Protein AF-A0A6P3ZH32-F1 (afdb_monomer)

Solvent-accessible surface area (backbone atoms only — not comparable to full-atom values): 11022 Å² total; per-residue (Å²): 110,77,79,64,70,67,62,90,49,69,79,78,37,46,66,46,46,50,51,17,50,52,25,45,52,50,29,37,50,49,47,30,51,50,40,59,74,69,38,69,47,86,90,58,44,84,67,77,86,46,94,42,74,68,47,44,52,51,52,50,54,49,52,52,49,52,54,56,59,75,64,64,62,69,85,48,47,66,63,57,39,70,72,43,81,62,45,97,91,46,56,32,64,60,64,42,51,54,50,50,54,54,50,53,51,53,50,47,65,44,48,50,52,34,53,54,48,37,39,67,23,34,28,70,70,49,43,98,54,57,63,63,62,54,75,61,62,62,69,60,45,51,51,34,51,52,25,48,51,51,19,51,56,30,50,50,54,66,64,44,49,64,53,51,53,50,52,52,48,44,42,36,72,72,69,62,44,78,90,43,73,66,55,55,49,50,54,52,51,52,52,53,64,74,75,105

pLDDT: mean 86.94, std 8.74, range [53.94, 95.88]

Secondary structure (DSSP, 8-state):
-TTGGG---HHHHHHHHHHHHHHHHHHHHHHHHHHHHH-SPTT---S-S-SSHHHHHHHHHHHHHHHHHHT-THHHHHHHHHHS---SSS-THHHHHHHHHHHHHHHHHHHHHHHHHHHHHHGGG--SSHHHHH---HHHHHHHHHHHHHHHHHHHHHHHHHHHHHHHHHHHHTS-PPP-HHHHHHHHHHHHHH--

Nearest PDB structures (foldseek):
  6o7t-assembly1_n  TM=2.372E-01  e=9.666E+00  Saccharomyces cerevisiae
  8tel-assembly1_A  TM=1.648E-01  e=5.915E+00  Arabidopsis thaliana

Foldseek 3Di:
DLVLLPDDDVVSLVVLQVLLLVLLLVLLCLLLVLLVVLAADPPADQDQPDPDPVVSVVVVVVVVVVVVVLPPCPLLLVVVLVPADADPVRHSVVVSVVVVVVVVVSSCVSPVSNVVSQCRRRPPNQDPPSLVVSVDDPVSSVSSVVSVVSNVVSVCSSNVVVVLVVVLCCCCPVVVDDDDPVVSSCSSVVVVVVVD

Structure (mmCIF, N/CA/C/O backbone):
data_AF-A0A6P3ZH32-F1
#
_entry.id   AF-A0A6P3ZH32-F1
#
loop_
_atom_site.group_PDB
_atom_site.id
_atom_site.type_symbol
_atom_site.label_atom_id
_atom_site.label_alt_id
_atom_site.label_comp_id
_atom_site.label_asym_id
_atom_site.label_entity_id
_atom_site.label_seq_id
_atom_site.pdbx_PDB_ins_code
_atom_site.Cartn_x
_atom_site.Cartn_y
_atom_site.Cartn_z
_atom_site.occupancy
_atom_site.B_iso_or_equiv
_atom_site.auth_seq_id
_atom_site.auth_comp_id
_atom_site.auth_asym_id
_atom_site.auth_atom_id
_atom_site.pdbx_PDB_model_num
ATOM 1 N N . PHE A 1 1 ? 1.762 -17.650 -5.925 1.00 60.62 1 PHE A N 1
ATOM 2 C CA . PHE A 1 1 ? 3.085 -16.999 -6.042 1.00 60.62 1 PHE A CA 1
ATOM 3 C C . PHE A 1 1 ? 3.999 -17.668 -7.071 1.00 60.62 1 PHE A C 1
ATOM 5 O O . PHE A 1 1 ? 4.448 -16.962 -7.962 1.00 60.62 1 PHE A O 1
ATOM 12 N N . LEU A 1 2 ? 4.202 -18.995 -7.027 1.00 64.31 2 LEU A N 1
ATOM 13 C CA . LEU A 1 2 ? 5.102 -19.720 -7.948 1.00 64.31 2 LEU A CA 1
ATOM 14 C C . LEU A 1 2 ? 4.716 -19.627 -9.436 1.00 64.31 2 LEU A C 1
ATOM 16 O O . LEU A 1 2 ? 5.566 -19.381 -10.272 1.00 64.31 2 LEU A O 1
ATOM 20 N N . VAL A 1 3 ? 3.434 -19.761 -9.790 1.00 61.50 3 VAL A N 1
ATOM 21 C CA . VAL A 1 3 ? 2.999 -19.657 -11.202 1.00 61.50 3 VAL A CA 1
ATOM 22 C C . VAL A 1 3 ? 3.171 -18.233 -11.746 1.00 61.50 3 VAL A C 1
ATOM 24 O O . VAL A 1 3 ? 3.557 -18.038 -12.894 1.00 61.50 3 VAL A O 1
ATOM 27 N N . LEU A 1 4 ? 2.918 -17.227 -10.906 1.00 59.28 4 LEU A N 1
ATOM 28 C CA . LEU A 1 4 ? 2.973 -15.820 -11.301 1.00 59.28 4 LEU A CA 1
ATOM 29 C C . LEU A 1 4 ? 4.415 -15.305 -11.447 1.00 59.28 4 LEU A C 1
ATOM 31 O O . LEU A 1 4 ? 4.663 -14.476 -12.318 1.00 59.28 4 LEU A O 1
ATOM 35 N N . SER A 1 5 ? 5.377 -15.844 -10.683 1.00 59.22 5 SER A N 1
ATOM 36 C CA . SER A 1 5 ? 6.789 -15.436 -10.771 1.00 59.22 5 SER A CA 1
ATOM 37 C C . SER A 1 5 ? 7.440 -15.772 -12.118 1.00 59.22 5 SER A C 1
ATOM 39 O O . SER A 1 5 ? 8.515 -15.260 -12.429 1.00 59.22 5 SER A O 1
ATOM 41 N N . HIS A 1 6 ? 6.804 -16.597 -12.952 1.00 63.66 6 HIS A N 1
ATOM 42 C CA . HIS A 1 6 ? 7.279 -16.925 -14.296 1.00 63.66 6 HIS A CA 1
ATOM 43 C C . HIS A 1 6 ? 6.788 -15.964 -15.392 1.00 63.66 6 HIS A C 1
ATOM 45 O O . HIS A 1 6 ? 7.141 -16.161 -16.556 1.00 63.66 6 HIS A O 1
ATOM 51 N N . LEU A 1 7 ? 6.030 -14.909 -15.059 1.00 62.31 7 LEU A N 1
ATOM 52 C CA . LEU A 1 7 ? 5.631 -13.902 -16.045 1.00 62.31 7 LEU A CA 1
ATOM 53 C C . LEU A 1 7 ? 6.862 -13.159 -16.627 1.00 62.31 7 LEU A C 1
ATOM 55 O O . LEU A 1 7 ? 7.820 -12.871 -15.899 1.00 62.31 7 LEU A O 1
ATOM 59 N N . PRO A 1 8 ? 6.876 -12.883 -17.949 1.00 53.94 8 PRO A N 1
ATOM 60 C CA . PRO A 1 8 ? 8.100 -12.510 -18.659 1.00 53.94 8 PRO A CA 1
ATOM 61 C C . PRO A 1 8 ? 8.517 -11.036 -18.524 1.00 53.94 8 PRO A C 1
ATOM 63 O O . PRO A 1 8 ? 9.706 -10.763 -18.660 1.00 53.94 8 PRO A O 1
ATOM 66 N N . ASN A 1 9 ? 7.597 -10.083 -18.294 1.00 58.59 9 ASN A N 1
ATOM 67 C CA . ASN A 1 9 ? 7.927 -8.649 -18.187 1.00 58.59 9 ASN A CA 1
ATOM 68 C C . ASN A 1 9 ? 6.827 -7.800 -17.502 1.00 58.59 9 ASN A C 1
ATOM 70 O O . ASN A 1 9 ? 5.677 -8.225 -17.392 1.00 58.59 9 ASN A O 1
ATOM 74 N N . PHE A 1 10 ? 7.167 -6.564 -17.103 1.00 59.28 10 PHE A N 1
ATOM 75 C CA . PHE A 1 10 ? 6.236 -5.584 -16.512 1.00 59.28 10 PHE A CA 1
ATOM 76 C C . PHE A 1 10 ? 5.043 -5.228 -17.415 1.00 59.28 10 PHE A C 1
ATOM 78 O O . PHE A 1 10 ? 3.940 -5.015 -16.915 1.00 59.28 10 PHE A O 1
ATOM 85 N N . ASN A 1 11 ? 5.222 -5.217 -18.742 1.00 56.38 11 ASN A N 1
ATOM 86 C CA . ASN A 1 11 ? 4.133 -4.942 -19.690 1.00 56.38 11 ASN A CA 1
ATOM 87 C C . ASN A 1 11 ? 3.037 -6.022 -19.642 1.00 56.38 11 ASN A C 1
ATOM 89 O O . ASN A 1 11 ? 1.853 -5.699 -19.694 1.00 56.38 11 ASN A O 1
ATOM 93 N N . SER A 1 12 ? 3.418 -7.285 -19.441 1.00 59.28 12 SER A N 1
ATOM 94 C CA . SER A 1 12 ? 2.513 -8.414 -19.202 1.00 59.28 12 SER A CA 1
ATOM 95 C C . SER A 1 12 ? 1.862 -8.369 -17.815 1.00 59.28 12 SER A C 1
ATOM 97 O O . SER A 1 12 ? 0.843 -9.021 -17.602 1.00 59.28 12 SER A O 1
ATOM 99 N N . ILE A 1 13 ? 2.438 -7.612 -16.875 1.00 69.06 13 ILE A N 1
ATOM 100 C CA . ILE A 1 13 ? 1.949 -7.438 -15.498 1.00 69.06 13 ILE A CA 1
ATOM 101 C C . ILE A 1 13 ? 1.060 -6.190 -15.382 1.00 69.06 13 ILE A C 1
ATOM 103 O O . ILE A 1 13 ? 0.331 -6.061 -14.407 1.00 69.06 13 ILE A O 1
ATOM 107 N N . SER A 1 14 ? 1.030 -5.299 -16.378 1.00 74.62 14 SER A N 1
ATOM 108 C CA . SER A 1 14 ? 0.222 -4.067 -16.353 1.00 74.62 14 SER A CA 1
ATOM 109 C C . SER A 1 14 ? -1.262 -4.317 -16.038 1.00 74.62 14 SER A C 1
ATOM 111 O O . SER A 1 14 ? -1.831 -3.627 -15.195 1.00 74.62 14 SER A O 1
ATOM 113 N N . GLY A 1 15 ? -1.867 -5.357 -16.624 1.00 79.50 15 GLY A N 1
ATOM 114 C CA . GLY A 1 15 ? -3.242 -5.766 -16.318 1.00 79.50 15 GLY A CA 1
ATOM 115 C C . GLY A 1 15 ? -3.416 -6.286 -14.887 1.00 79.50 15 GLY A C 1
ATOM 116 O O . GLY A 1 15 ? -4.393 -5.950 -14.223 1.00 79.50 15 GLY A O 1
ATOM 117 N N . VAL A 1 16 ? -2.440 -7.045 -14.377 1.00 82.44 16 VAL A N 1
ATOM 118 C CA . VAL A 1 16 ? -2.424 -7.525 -12.984 1.00 82.44 16 VAL A CA 1
ATOM 119 C C . VAL A 1 16 ? -2.251 -6.357 -12.010 1.00 82.44 16 VAL A C 1
ATOM 121 O O . VAL A 1 16 ? -2.927 -6.308 -10.989 1.00 82.44 16 VAL A O 1
ATOM 124 N N . SER A 1 17 ? -1.396 -5.390 -12.348 1.00 85.38 17 SER A N 1
ATOM 125 C CA . SER A 1 17 ? -1.170 -4.164 -11.582 1.00 85.38 17 SER A CA 1
ATOM 126 C C . SER A 1 17 ? -2.429 -3.299 -11.526 1.00 85.38 17 SER A C 1
ATOM 128 O O . SER A 1 17 ? -2.841 -2.882 -10.446 1.00 85.38 17 SER A O 1
ATOM 130 N N . LEU A 1 18 ? -3.106 -3.108 -12.665 1.00 87.88 18 LEU A N 1
ATOM 131 C CA . LEU A 1 18 ? -4.377 -2.390 -12.720 1.00 87.88 18 LEU A CA 1
ATOM 132 C C . LEU A 1 18 ? -5.450 -3.091 -11.881 1.00 87.88 18 LEU A C 1
ATOM 134 O O . LEU A 1 18 ? -6.117 -2.439 -11.081 1.00 87.88 18 LEU A O 1
ATOM 138 N N . ALA A 1 19 ? -5.590 -4.412 -12.015 1.00 89.56 19 ALA A N 1
ATOM 139 C CA . ALA A 1 19 ? -6.526 -5.184 -11.205 1.00 89.56 19 ALA A CA 1
ATOM 140 C C . ALA A 1 19 ? -6.209 -5.049 -9.707 1.00 89.56 19 ALA A C 1
ATOM 142 O O . ALA A 1 19 ? -7.104 -4.766 -8.916 1.00 89.56 19 ALA A O 1
ATOM 143 N N . ALA A 1 20 ? -4.940 -5.166 -9.311 1.00 90.88 20 ALA A N 1
ATOM 144 C CA . ALA A 1 20 ? -4.512 -5.002 -7.925 1.00 90.88 20 ALA A CA 1
ATOM 145 C C . ALA A 1 20 ? -4.785 -3.589 -7.383 1.00 90.88 20 ALA A C 1
ATOM 147 O O . ALA A 1 20 ? -5.181 -3.450 -6.226 1.00 90.88 20 ALA A O 1
ATOM 148 N N . ALA A 1 21 ? -4.611 -2.549 -8.202 1.00 91.31 21 ALA A N 1
ATOM 149 C CA . ALA A 1 21 ? -4.933 -1.172 -7.838 1.00 91.31 21 ALA A CA 1
ATOM 150 C C . ALA A 1 21 ? -6.446 -0.970 -7.656 1.00 91.31 21 ALA A C 1
ATOM 152 O O . ALA A 1 21 ? -6.872 -0.407 -6.649 1.00 91.31 21 ALA A O 1
ATOM 153 N N . VAL A 1 22 ? -7.266 -1.494 -8.572 1.00 94.19 22 VAL A N 1
ATOM 154 C CA . VAL A 1 22 ? -8.735 -1.442 -8.465 1.00 94.19 22 VAL A CA 1
ATOM 155 C C . VAL A 1 22 ? -9.220 -2.181 -7.219 1.00 94.19 22 VAL A C 1
ATOM 157 O O . VAL A 1 22 ? -10.063 -1.657 -6.492 1.00 94.19 22 VAL A O 1
ATOM 160 N N . MET A 1 23 ? -8.664 -3.358 -6.922 1.00 95.38 23 MET A N 1
ATOM 161 C CA . MET A 1 23 ? -8.995 -4.094 -5.697 1.00 95.38 23 MET A CA 1
ATOM 162 C C . MET A 1 23 ? -8.586 -3.312 -4.445 1.00 95.38 23 MET A C 1
ATOM 164 O O . MET A 1 23 ? -9.349 -3.291 -3.482 1.00 95.38 23 MET A O 1
ATOM 168 N N . SER A 1 24 ? -7.445 -2.608 -4.485 1.00 94.25 24 SER A N 1
ATOM 169 C CA . SER A 1 24 ? -6.987 -1.728 -3.401 1.00 94.25 24 SER A CA 1
ATOM 170 C C . SER A 1 24 ? -7.980 -0.623 -3.078 1.00 94.25 24 SER A C 1
ATOM 172 O O . SER A 1 24 ? -8.446 -0.492 -1.946 1.00 94.25 24 SER A O 1
ATOM 174 N N . MET A 1 25 ? -8.361 0.126 -4.113 1.00 95.00 25 MET A N 1
ATOM 175 C CA . MET A 1 25 ? -9.356 1.183 -3.993 1.00 95.00 25 MET A CA 1
ATOM 176 C C . MET A 1 25 ? -10.686 0.616 -3.495 1.00 95.00 25 MET A C 1
ATOM 178 O O . MET A 1 25 ? -11.290 1.177 -2.589 1.00 95.00 25 MET A O 1
ATOM 182 N N . SER A 1 26 ? -11.108 -0.536 -4.023 1.00 95.88 26 SER A N 1
ATOM 183 C CA . SER A 1 26 ? -12.381 -1.161 -3.658 1.00 95.88 26 SER A CA 1
ATOM 184 C C . SER A 1 26 ? -12.430 -1.558 -2.182 1.00 95.88 26 SER A C 1
ATOM 186 O O . SER A 1 26 ? -13.381 -1.190 -1.494 1.00 95.88 26 SER A O 1
ATOM 188 N N . TYR A 1 27 ? -11.419 -2.269 -1.660 1.00 94.94 27 TYR A N 1
ATOM 189 C CA . TYR A 1 27 ? -11.436 -2.662 -0.246 1.00 94.94 27 TYR A CA 1
ATOM 190 C C . TYR A 1 27 ? -11.270 -1.458 0.685 1.00 94.94 27 TYR A C 1
ATOM 192 O O . TYR A 1 27 ? -11.882 -1.444 1.750 1.00 94.94 27 TYR A O 1
ATOM 200 N N . SER A 1 28 ? -10.491 -0.443 0.291 1.00 94.94 28 SER A N 1
ATOM 201 C CA . SER A 1 28 ? -10.358 0.801 1.057 1.00 94.94 28 SER A CA 1
ATOM 202 C C . SER A 1 28 ? -11.702 1.526 1.145 1.00 94.94 28 SER A C 1
ATOM 204 O O . SER A 1 28 ? -12.142 1.859 2.246 1.00 94.94 28 SER A O 1
ATOM 206 N N . THR A 1 29 ? -12.402 1.684 0.015 1.00 94.94 29 THR A N 1
ATOM 207 C CA . THR A 1 29 ? -13.745 2.278 -0.039 1.00 94.94 29 THR A CA 1
ATOM 208 C C . THR A 1 29 ? -14.761 1.506 0.784 1.00 94.94 29 THR A C 1
ATOM 210 O O . THR A 1 29 ? -15.531 2.119 1.519 1.00 94.94 29 THR A O 1
ATOM 213 N N . ILE A 1 30 ? -14.739 0.173 0.724 1.00 95.12 30 ILE A N 1
ATOM 214 C CA . ILE A 1 30 ? -15.592 -0.658 1.578 1.00 95.12 30 ILE A CA 1
ATOM 215 C C . ILE A 1 30 ? -15.266 -0.423 3.052 1.00 95.12 30 ILE A C 1
ATOM 217 O O . ILE A 1 30 ? -16.180 -0.240 3.847 1.00 95.12 30 ILE A O 1
ATOM 221 N N . ALA A 1 31 ? -13.986 -0.401 3.422 1.00 94.75 31 ALA A N 1
ATOM 222 C CA . ALA A 1 31 ? -13.571 -0.268 4.810 1.00 94.75 31 ALA A CA 1
ATOM 223 C C . ALA A 1 31 ? -14.013 1.064 5.429 1.00 94.75 31 ALA A C 1
ATOM 225 O O . ALA A 1 31 ? -14.670 1.062 6.473 1.00 94.75 31 ALA A O 1
ATOM 226 N N . TRP A 1 32 ? -13.711 2.202 4.792 1.00 94.88 32 TRP A N 1
ATOM 227 C CA . TRP A 1 32 ? -14.135 3.492 5.341 1.00 94.88 32 TRP A CA 1
ATOM 228 C C . TRP A 1 32 ? -15.641 3.716 5.175 1.00 94.88 32 TRP A C 1
ATOM 230 O O . TRP A 1 32 ? -16.271 4.233 6.092 1.00 94.88 32 TRP A O 1
ATOM 240 N N . GLY A 1 33 ? -16.248 3.269 4.071 1.00 95.25 33 GLY A N 1
ATOM 241 C CA . GLY A 1 33 ? -17.687 3.403 3.830 1.00 95.25 33 GLY A CA 1
ATOM 242 C C . GLY A 1 33 ? -18.528 2.614 4.834 1.00 95.25 33 GLY A C 1
ATOM 243 O O . GLY A 1 33 ? -19.458 3.158 5.424 1.00 95.25 33 GLY A O 1
ATOM 244 N N . ALA A 1 34 ? -18.153 1.363 5.106 1.00 94.38 34 ALA A N 1
ATOM 245 C CA . ALA A 1 34 ? -18.793 0.548 6.136 1.00 94.38 34 ALA A CA 1
ATOM 246 C C . ALA A 1 34 ? -18.541 1.094 7.549 1.00 94.38 34 ALA A C 1
ATOM 248 O O . ALA A 1 34 ? -19.402 0.967 8.413 1.00 94.38 34 ALA A O 1
ATOM 249 N N . SER A 1 35 ? -17.392 1.739 7.788 1.00 94.50 35 SER A N 1
ATOM 250 C CA . SER A 1 35 ? -17.133 2.423 9.063 1.00 94.50 35 SER A CA 1
ATOM 251 C C . SER A 1 35 ? -18.082 3.607 9.265 1.00 94.50 35 SER A C 1
ATOM 253 O O . SER A 1 35 ? -18.631 3.760 10.352 1.00 94.50 35 SER A O 1
ATOM 255 N N . VAL A 1 36 ? -18.327 4.413 8.220 1.00 95.25 36 VAL A N 1
ATOM 256 C CA . VAL A 1 36 ? -19.328 5.495 8.272 1.00 95.25 36 VAL A CA 1
ATOM 257 C C . VAL A 1 36 ? -20.715 4.935 8.584 1.00 95.25 36 VAL A C 1
ATOM 259 O O . VAL A 1 36 ? -21.385 5.459 9.470 1.00 95.25 36 VAL A O 1
ATOM 262 N N . ASP A 1 37 ? -21.126 3.869 7.894 1.00 93.69 37 ASP A N 1
ATOM 263 C CA . ASP A 1 37 ? -22.435 3.228 8.092 1.00 93.69 37 ASP A CA 1
ATOM 264 C C . ASP A 1 37 ? -22.605 2.661 9.510 1.00 93.69 37 ASP A C 1
ATOM 266 O O . ASP A 1 37 ? -23.657 2.826 10.127 1.00 93.69 37 ASP A O 1
ATOM 270 N N . LYS A 1 38 ? -21.542 2.069 10.078 1.00 92.25 38 LYS A N 1
ATOM 271 C CA . LYS A 1 38 ? -21.557 1.552 11.456 1.00 92.25 38 LYS A CA 1
ATOM 272 C C . LYS A 1 38 ? -21.766 2.664 12.494 1.00 92.25 38 LYS A C 1
ATOM 274 O O . LYS A 1 38 ? -22.292 2.390 13.574 1.00 92.25 38 LYS A O 1
ATOM 279 N N . GLY A 1 39 ? -21.382 3.900 12.166 1.00 92.50 39 GLY A N 1
ATOM 280 C CA . GLY A 1 39 ? -21.518 5.069 13.031 1.00 92.50 39 GLY A CA 1
ATOM 281 C C . GLY A 1 39 ? -20.595 5.026 14.251 1.00 92.50 39 GLY A C 1
ATOM 282 O O . GLY A 1 39 ? -20.006 3.996 14.579 1.00 92.50 39 GLY A O 1
ATOM 283 N N . VAL A 1 40 ? -20.444 6.166 14.931 1.00 93.69 40 VAL A N 1
ATOM 284 C CA . VAL A 1 40 ? -19.573 6.287 16.113 1.00 93.69 40 VAL A CA 1
ATOM 285 C C . VAL A 1 40 ? -19.990 5.268 17.175 1.00 93.69 40 VAL A C 1
ATOM 287 O O . VAL A 1 40 ? -21.159 5.206 17.567 1.00 93.69 40 VAL A O 1
ATOM 290 N N . GLN A 1 41 ? -19.037 4.455 17.632 1.00 90.75 41 GLN A N 1
ATOM 291 C CA . GLN A 1 41 ? -19.316 3.394 18.597 1.00 90.75 41 GLN A CA 1
ATOM 292 C C . GLN A 1 41 ? -19.655 3.958 19.984 1.00 90.75 41 GLN A C 1
ATOM 294 O O . GLN A 1 41 ? -19.191 5.029 20.381 1.00 90.75 41 GLN A O 1
ATOM 299 N N . LYS A 1 42 ? -20.460 3.209 20.749 1.00 86.31 42 LYS A N 1
ATOM 300 C CA . LYS A 1 42 ? -20.740 3.536 22.154 1.00 86.31 42 LYS A CA 1
ATOM 301 C C . LYS A 1 42 ? -19.444 3.432 22.965 1.00 86.31 42 LYS A C 1
ATOM 303 O O . LYS A 1 42 ? -18.672 2.489 22.779 1.00 86.31 42 LYS A O 1
ATOM 308 N N . ASP A 1 43 ? -19.217 4.406 23.843 1.00 86.88 43 ASP A N 1
ATOM 309 C CA . ASP A 1 43 ? -18.024 4.488 24.697 1.00 86.88 43 ASP A CA 1
ATOM 310 C C . ASP A 1 43 ? -16.716 4.512 23.884 1.00 86.88 43 ASP A C 1
ATOM 312 O O . ASP A 1 43 ? -15.794 3.717 24.109 1.00 86.88 43 ASP A O 1
ATOM 316 N N . VAL A 1 44 ? -16.672 5.382 22.869 1.00 91.88 44 VAL A N 1
ATOM 317 C CA . VAL A 1 44 ? -15.460 5.660 22.095 1.00 91.88 44 VAL A CA 1
ATOM 318 C C . VAL A 1 44 ? -14.516 6.556 22.898 1.00 91.88 44 VAL A C 1
ATOM 320 O O . VAL A 1 44 ? -14.915 7.583 23.446 1.00 91.88 44 VAL A O 1
ATOM 323 N N . GLU A 1 45 ? -13.246 6.169 22.952 1.00 91.94 45 GLU A N 1
ATOM 324 C CA . GLU A 1 45 ? -12.196 6.918 23.638 1.00 91.94 45 GLU A CA 1
ATOM 325 C C . GLU A 1 45 ? -11.154 7.412 22.637 1.00 91.94 45 GLU A C 1
ATOM 327 O O . GLU A 1 45 ? -10.704 6.651 21.780 1.00 91.94 45 GLU A O 1
ATOM 332 N N . TYR A 1 46 ? -10.749 8.675 22.782 1.00 91.12 46 TYR A N 1
ATOM 333 C CA . TYR A 1 46 ? -9.726 9.328 21.951 1.00 91.12 46 TYR A CA 1
ATOM 334 C C . TYR A 1 46 ? -8.497 9.775 22.754 1.00 91.12 46 TYR A C 1
ATOM 336 O O . TYR A 1 46 ? -7.656 10.527 22.265 1.00 91.12 46 TYR A O 1
ATOM 344 N N . SER A 1 47 ? -8.412 9.374 24.022 1.00 89.62 47 SER A N 1
ATOM 345 C CA . SER A 1 47 ? -7.243 9.622 24.865 1.00 89.62 47 SER A CA 1
ATOM 346 C C . SER A 1 47 ? -6.043 8.800 24.385 1.00 89.62 47 SER A C 1
ATOM 348 O O . SER A 1 47 ? -6.181 7.871 23.590 1.00 89.62 47 SER A O 1
ATOM 350 N N . TYR A 1 48 ? -4.844 9.113 24.876 1.00 86.56 48 TYR A N 1
ATOM 351 C CA . TYR A 1 48 ? -3.670 8.283 24.604 1.00 86.56 48 TYR A CA 1
ATOM 352 C C . TYR A 1 48 ? -3.896 6.844 25.090 1.00 86.56 48 TYR A C 1
ATOM 354 O O . TYR A 1 48 ? -4.318 6.633 26.227 1.00 86.56 48 TYR A O 1
ATOM 362 N N . LYS A 1 49 ? -3.589 5.859 24.234 1.00 86.44 49 LYS A N 1
ATOM 363 C CA . LYS A 1 49 ? -3.656 4.432 24.594 1.00 86.44 49 LYS A CA 1
ATOM 364 C C . LYS A 1 49 ? -2.666 4.102 25.717 1.00 86.44 49 LYS A C 1
ATOM 3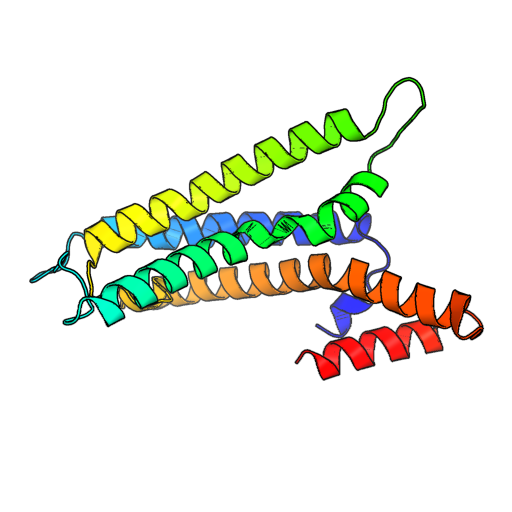66 O O . LYS A 1 49 ? -3.017 3.426 26.684 1.00 86.44 49 LYS A O 1
ATOM 371 N N . ALA A 1 50 ? -1.437 4.602 25.604 1.00 88.94 50 ALA A N 1
ATOM 372 C CA . ALA A 1 50 ? -0.416 4.428 26.623 1.00 88.94 50 ALA A CA 1
ATOM 373 C C . ALA A 1 50 ? -0.711 5.247 27.890 1.00 88.94 50 ALA A C 1
ATOM 375 O O . ALA A 1 50 ? -1.002 6.440 27.840 1.00 88.94 50 ALA A O 1
ATOM 376 N N . GLN A 1 51 ? -0.546 4.602 29.047 1.00 89.00 51 GLN A N 1
ATOM 377 C CA . GLN A 1 51 ? -0.716 5.220 30.370 1.00 89.00 51 GLN A CA 1
ATOM 378 C C . GLN A 1 51 ? 0.554 5.941 30.867 1.00 89.00 51 GLN A C 1
ATOM 380 O O . GLN A 1 51 ? 0.546 6.555 31.931 1.00 89.00 51 GLN A O 1
ATOM 385 N N . SER A 1 52 ? 1.668 5.852 30.130 1.00 94.19 52 SER A N 1
ATOM 386 C CA . SER A 1 52 ? 2.955 6.452 30.497 1.00 94.19 52 SER A CA 1
ATOM 387 C C . SER A 1 52 ? 3.503 7.328 29.374 1.00 94.19 52 SER A C 1
ATOM 389 O O . SER A 1 52 ? 3.320 7.026 28.196 1.00 94.19 52 SER A O 1
ATOM 391 N N . ALA A 1 53 ? 4.245 8.380 29.736 1.00 92.56 53 ALA A N 1
ATOM 392 C CA . ALA A 1 53 ? 4.871 9.276 28.762 1.00 92.56 53 ALA A CA 1
ATOM 393 C C . ALA A 1 53 ? 5.825 8.533 27.811 1.00 92.56 53 ALA A C 1
ATOM 395 O O . ALA A 1 53 ? 5.834 8.799 26.613 1.00 92.56 53 ALA A O 1
ATOM 396 N N . ALA A 1 54 ? 6.593 7.567 28.330 1.00 94.88 54 ALA A N 1
ATOM 397 C CA . ALA A 1 54 ? 7.475 6.740 27.511 1.00 94.88 54 ALA A CA 1
ATOM 398 C C . ALA A 1 54 ? 6.682 5.897 26.501 1.00 94.88 54 ALA A C 1
ATOM 400 O O . ALA A 1 54 ? 7.046 5.862 25.329 1.00 94.88 54 ALA A O 1
ATOM 401 N N . GLY A 1 55 ? 5.580 5.274 26.933 1.00 93.75 55 GLY A N 1
ATOM 402 C CA . GLY A 1 55 ? 4.703 4.507 26.047 1.00 93.75 55 GLY A CA 1
ATOM 403 C C . GLY A 1 55 ? 4.127 5.369 24.925 1.00 93.75 55 GLY A C 1
ATOM 404 O O . GLY A 1 55 ? 4.233 4.995 23.765 1.00 93.75 55 GLY A O 1
ATOM 405 N N . THR A 1 56 ? 3.644 6.573 25.242 1.00 92.25 56 THR A N 1
ATOM 406 C CA . THR A 1 56 ? 3.132 7.515 24.233 1.00 92.25 56 THR A CA 1
ATOM 407 C C . THR A 1 56 ? 4.191 7.885 23.193 1.00 92.25 56 THR A C 1
ATOM 409 O O . THR A 1 56 ? 3.888 7.990 22.006 1.00 92.25 56 THR A O 1
ATOM 412 N N . VAL A 1 57 ? 5.445 8.065 23.617 1.00 95.12 57 VAL A N 1
ATOM 413 C CA . VAL A 1 57 ? 6.558 8.345 22.698 1.00 95.12 57 VAL A CA 1
ATOM 414 C C . VAL A 1 57 ? 6.844 7.144 21.793 1.00 95.12 57 VAL A C 1
ATOM 416 O O . VAL A 1 57 ? 7.017 7.325 20.588 1.00 95.12 57 VAL A O 1
ATOM 419 N N . PHE A 1 58 ? 6.862 5.923 22.335 1.00 94.94 58 PHE A N 1
ATOM 420 C CA . PHE A 1 58 ? 7.043 4.713 21.529 1.00 94.94 58 PHE A CA 1
ATOM 421 C C . PHE A 1 58 ? 5.895 4.497 20.537 1.00 94.94 58 PHE A C 1
ATOM 423 O O . PHE A 1 58 ? 6.169 4.230 19.368 1.00 94.94 58 PHE A O 1
ATOM 430 N N . ASP A 1 59 ? 4.643 4.694 20.957 1.00 92.12 59 ASP A N 1
ATOM 431 C CA . ASP A 1 59 ? 3.466 4.615 20.083 1.00 92.12 59 ASP A CA 1
ATOM 432 C C . ASP A 1 59 ? 3.560 5.634 18.939 1.00 92.12 59 ASP A C 1
ATOM 434 O O . ASP A 1 59 ? 3.294 5.307 17.783 1.00 92.12 59 ASP A O 1
ATOM 438 N N . PHE A 1 60 ? 4.004 6.861 19.235 1.00 92.50 60 PHE A N 1
ATOM 439 C CA . PHE A 1 60 ? 4.210 7.899 18.227 1.00 92.50 60 PHE A CA 1
ATOM 440 C C . PHE A 1 60 ? 5.273 7.505 17.192 1.00 92.50 60 PHE A C 1
ATOM 442 O O . PHE A 1 60 ? 5.037 7.615 15.987 1.00 92.50 60 PHE A O 1
ATOM 449 N N . PHE A 1 61 ? 6.434 7.010 17.633 1.00 95.31 61 PHE A N 1
ATOM 450 C CA . PHE A 1 61 ? 7.471 6.540 16.710 1.00 95.31 61 PHE A CA 1
ATOM 451 C C . PHE A 1 61 ? 7.034 5.301 15.921 1.00 95.31 61 PHE A C 1
ATOM 453 O O . PHE A 1 61 ? 7.351 5.201 14.735 1.00 95.31 61 PHE A O 1
ATOM 460 N N . GLY A 1 62 ? 6.271 4.395 16.536 1.00 94.31 62 GLY A N 1
ATOM 461 C CA . GLY A 1 62 ? 5.658 3.257 15.853 1.00 94.31 62 GLY A CA 1
ATOM 462 C C . GLY A 1 62 ? 4.695 3.708 14.754 1.00 94.31 62 GLY A C 1
ATOM 463 O O . GLY A 1 62 ? 4.793 3.247 13.617 1.00 94.31 62 GLY A O 1
ATOM 464 N N . ALA A 1 63 ? 3.834 4.685 15.048 1.00 90.88 63 ALA A N 1
ATOM 465 C CA . ALA A 1 63 ? 2.921 5.271 14.071 1.00 90.88 63 ALA A CA 1
ATOM 466 C C . ALA A 1 63 ? 3.669 5.953 12.913 1.00 90.88 63 ALA A C 1
ATOM 468 O O . ALA A 1 63 ? 3.320 5.744 11.750 1.00 90.88 63 ALA A O 1
ATOM 469 N N . LEU A 1 64 ? 4.736 6.710 13.199 1.00 93.31 64 LEU A N 1
ATOM 470 C CA . LEU A 1 64 ? 5.601 7.277 12.159 1.00 93.31 64 LEU A CA 1
ATOM 471 C C . LEU A 1 64 ? 6.249 6.188 11.296 1.00 93.31 64 LEU A C 1
ATOM 473 O O . LEU A 1 64 ? 6.272 6.313 10.072 1.00 93.31 64 LEU A O 1
ATOM 477 N N . GLY A 1 65 ? 6.735 5.109 11.915 1.00 92.31 65 GLY A N 1
ATOM 478 C CA . GLY A 1 65 ? 7.279 3.948 11.212 1.00 92.31 65 GLY A CA 1
ATOM 479 C C . GLY A 1 65 ? 6.259 3.316 10.265 1.00 92.31 65 GLY A C 1
ATOM 480 O O . GLY A 1 65 ? 6.570 3.086 9.096 1.00 92.31 65 GLY A O 1
ATOM 481 N N . ASN A 1 66 ? 5.021 3.130 10.729 1.00 90.19 66 ASN A N 1
ATOM 482 C CA . ASN A 1 66 ? 3.922 2.606 9.917 1.00 90.19 66 ASN A CA 1
ATOM 483 C C . ASN A 1 66 ? 3.613 3.514 8.719 1.00 90.19 66 ASN A C 1
ATOM 485 O O . ASN A 1 66 ? 3.448 3.017 7.606 1.00 90.19 66 ASN A O 1
ATOM 489 N N . VAL A 1 67 ? 3.597 4.840 8.911 1.00 89.62 67 VAL A N 1
ATOM 490 C CA . VAL A 1 67 ? 3.402 5.797 7.809 1.00 89.62 67 VAL A CA 1
ATOM 491 C C . VAL A 1 67 ? 4.534 5.685 6.790 1.00 89.62 67 VAL A C 1
ATOM 493 O O . VAL A 1 67 ? 4.266 5.555 5.599 1.00 89.62 67 VAL A O 1
ATOM 496 N N . VAL A 1 68 ? 5.795 5.689 7.227 1.00 89.75 68 VAL A N 1
ATOM 497 C CA . VAL A 1 68 ? 6.948 5.573 6.318 1.00 89.75 68 VAL A CA 1
ATOM 498 C C . VAL A 1 68 ? 6.904 4.258 5.536 1.00 89.75 68 VAL A C 1
ATOM 500 O O . VAL A 1 68 ? 7.102 4.263 4.319 1.00 89.75 68 VAL A O 1
ATOM 503 N N . PHE A 1 69 ? 6.589 3.146 6.204 1.00 85.69 69 PHE A N 1
ATOM 504 C CA . PHE A 1 69 ? 6.459 1.837 5.565 1.00 85.69 69 PHE A CA 1
ATOM 505 C C . PHE A 1 69 ? 5.328 1.808 4.528 1.00 85.69 69 PHE A C 1
ATOM 507 O O . PHE A 1 69 ? 5.498 1.264 3.436 1.00 85.69 69 PHE A O 1
ATOM 514 N N . ALA A 1 70 ? 4.203 2.468 4.814 1.00 86.94 70 ALA A N 1
ATOM 515 C CA . ALA A 1 70 ? 3.067 2.543 3.901 1.00 86.94 70 ALA A CA 1
ATOM 516 C C . ALA A 1 70 ? 3.385 3.271 2.574 1.00 86.94 70 ALA A C 1
ATOM 518 O O . ALA A 1 70 ? 2.682 3.061 1.584 1.00 86.94 70 ALA A O 1
ATOM 519 N N . TYR A 1 71 ? 4.458 4.075 2.525 1.00 83.94 71 TYR A N 1
ATOM 520 C CA . TYR A 1 71 ? 4.943 4.790 1.334 1.00 83.94 71 TYR A CA 1
ATOM 521 C C . TYR A 1 71 ? 6.245 4.199 0.741 1.00 83.94 71 TYR A C 1
ATOM 523 O O . TYR A 1 71 ? 7.052 4.911 0.136 1.00 83.94 71 TYR A O 1
ATOM 531 N N . ALA A 1 72 ? 6.460 2.883 0.842 1.00 78.25 72 ALA A N 1
ATOM 532 C CA . ALA A 1 72 ? 7.673 2.198 0.363 1.00 78.25 72 ALA A CA 1
ATOM 533 C C . ALA A 1 72 ? 7.773 1.971 -1.173 1.00 78.25 72 ALA A C 1
ATOM 535 O O . ALA A 1 72 ? 8.493 1.086 -1.635 1.00 78.25 72 ALA A O 1
ATOM 536 N N . GLY A 1 73 ? 7.102 2.782 -2.000 1.00 78.12 73 GLY A N 1
ATOM 537 C CA . GLY A 1 73 ? 7.071 2.614 -3.465 1.00 78.12 73 GLY A CA 1
ATOM 538 C C . GLY A 1 73 ? 8.376 2.953 -4.206 1.00 78.12 73 GLY A C 1
ATOM 539 O O . GLY A 1 73 ? 8.502 2.668 -5.393 1.00 78.12 73 GLY A O 1
ATOM 540 N N . HIS A 1 74 ? 9.366 3.543 -3.534 1.00 82.88 74 HIS A N 1
ATOM 541 C CA . HIS A 1 74 ? 10.606 4.032 -4.153 1.00 82.88 74 HIS A CA 1
ATOM 542 C C . HIS A 1 74 ? 11.443 2.932 -4.830 1.00 82.88 74 HIS A C 1
ATOM 544 O O . HIS A 1 74 ? 12.094 3.199 -5.839 1.00 82.88 74 HIS A O 1
ATOM 550 N N . ASN A 1 75 ? 11.380 1.693 -4.331 1.00 81.62 75 ASN A N 1
ATOM 551 C CA . ASN A 1 75 ? 12.171 0.564 -4.838 1.00 81.62 75 ASN A CA 1
ATOM 552 C C . ASN A 1 75 ? 11.823 0.150 -6.275 1.00 81.62 75 ASN A C 1
ATOM 554 O O . ASN A 1 75 ? 12.643 -0.467 -6.949 1.00 81.62 75 ASN A O 1
ATOM 558 N N . VAL A 1 76 ? 10.627 0.497 -6.757 1.00 84.56 76 VAL A N 1
ATOM 559 C CA . VAL A 1 76 ? 10.147 0.124 -8.100 1.00 84.56 76 VAL A CA 1
ATOM 560 C C . VAL A 1 76 ? 10.152 1.298 -9.084 1.00 84.56 76 VAL A C 1
ATOM 562 O O . VAL A 1 76 ? 9.913 1.107 -10.273 1.00 84.56 76 VAL A O 1
ATOM 565 N N . VAL A 1 77 ? 10.447 2.521 -8.622 1.00 85.81 77 VAL A N 1
ATOM 566 C CA . VAL A 1 77 ? 10.366 3.752 -9.434 1.00 85.81 77 VAL A CA 1
ATOM 567 C C . VAL A 1 77 ? 11.281 3.681 -10.655 1.00 85.81 77 VAL A C 1
ATOM 569 O O . VAL A 1 77 ? 10.839 3.967 -11.765 1.00 85.81 77 VAL A O 1
ATOM 572 N N . LEU A 1 78 ? 12.543 3.281 -10.479 1.00 85.12 78 LEU A N 1
ATOM 573 C CA . LEU A 1 78 ? 13.500 3.230 -11.590 1.00 85.12 78 LEU A CA 1
ATOM 574 C C . LEU A 1 78 ? 13.135 2.160 -12.623 1.00 85.12 78 LEU A C 1
ATOM 576 O O . LEU A 1 78 ? 13.287 2.394 -13.819 1.00 85.12 78 LEU A O 1
ATOM 580 N N . GLU A 1 79 ? 12.595 1.034 -12.164 1.00 83.75 79 GLU A N 1
ATOM 581 C CA . GLU A 1 79 ? 12.159 -0.062 -13.026 1.00 83.75 79 GLU A CA 1
ATOM 582 C C . GLU A 1 79 ? 10.949 0.351 -13.872 1.00 83.75 79 GLU A C 1
ATOM 584 O O . GLU A 1 79 ? 10.950 0.198 -15.090 1.00 83.75 79 GLU A O 1
ATOM 589 N N . ILE A 1 80 ? 9.951 0.998 -13.255 1.00 85.31 80 ILE A N 1
ATOM 590 C CA . ILE A 1 80 ? 8.806 1.566 -13.980 1.00 85.31 80 ILE A CA 1
ATOM 591 C C . ILE A 1 80 ? 9.289 2.620 -14.980 1.00 85.31 80 ILE A C 1
ATOM 593 O O . ILE A 1 80 ? 8.881 2.599 -16.142 1.00 85.31 80 ILE A O 1
ATOM 597 N N . GLN A 1 81 ? 10.189 3.518 -14.570 1.00 87.12 81 GLN A N 1
ATOM 598 C CA . GLN A 1 81 ? 10.708 4.565 -15.446 1.00 87.12 81 GLN A CA 1
ATOM 599 C C . GLN A 1 81 ? 11.452 3.994 -16.664 1.00 87.12 81 GLN A C 1
ATOM 601 O O . GLN A 1 81 ? 11.354 4.569 -17.749 1.00 87.12 81 GLN A O 1
ATOM 606 N N . ALA A 1 82 ? 12.157 2.869 -16.511 1.00 86.56 82 ALA A N 1
ATOM 607 C CA . ALA A 1 82 ? 12.864 2.196 -17.599 1.00 86.56 82 ALA A CA 1
ATOM 608 C C . ALA A 1 82 ? 11.920 1.637 -18.681 1.00 86.56 82 ALA A C 1
ATOM 610 O O . ALA A 1 82 ? 12.336 1.464 -19.826 1.00 86.56 82 ALA A O 1
ATOM 611 N N . THR A 1 83 ? 10.642 1.407 -18.356 1.00 83.88 83 THR A N 1
ATOM 612 C CA . THR A 1 83 ? 9.625 0.963 -19.329 1.00 83.88 83 THR A CA 1
ATOM 613 C C . THR A 1 83 ? 9.023 2.098 -20.162 1.00 83.88 83 THR A C 1
ATOM 615 O O . THR A 1 83 ? 8.394 1.844 -21.190 1.00 83.88 83 THR A O 1
ATOM 618 N N . ILE A 1 84 ? 9.207 3.355 -19.745 1.00 86.69 84 ILE A N 1
ATOM 619 C CA . ILE A 1 84 ? 8.653 4.524 -20.430 1.00 86.69 84 ILE A CA 1
ATOM 620 C C . ILE A 1 84 ? 9.581 4.904 -21.595 1.00 86.69 84 ILE A C 1
ATOM 622 O O . ILE A 1 84 ? 10.768 5.149 -21.358 1.00 86.69 84 ILE A O 1
ATOM 626 N N . PRO A 1 85 ? 9.067 5.036 -22.836 1.00 86.38 85 PRO A N 1
ATOM 627 C CA . PRO A 1 85 ? 9.868 5.489 -23.967 1.00 86.38 85 PRO A CA 1
ATOM 628 C C . PRO A 1 85 ? 10.576 6.813 -23.660 1.00 86.38 85 PRO A C 1
ATOM 630 O O . PRO A 1 85 ? 9.945 7.779 -23.228 1.00 86.38 85 PRO A O 1
ATOM 633 N N . SER A 1 86 ? 11.888 6.857 -23.892 1.00 86.88 86 SER A N 1
ATOM 634 C CA . SER A 1 86 ? 12.722 8.032 -23.633 1.00 86.88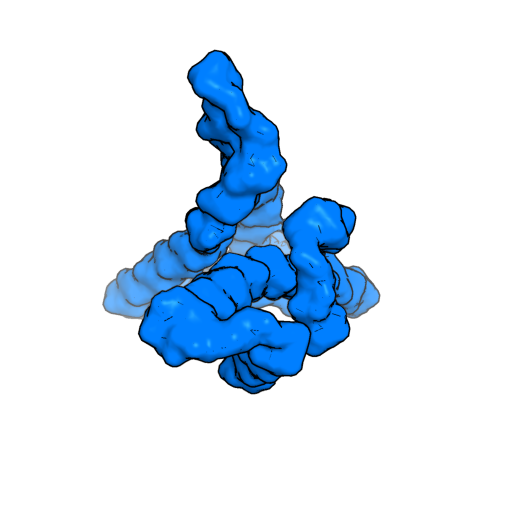 86 SER A CA 1
ATOM 635 C C . SER A 1 86 ? 13.583 8.343 -24.851 1.00 86.88 86 SER A C 1
ATOM 637 O O . SER A 1 86 ? 14.250 7.457 -25.380 1.00 86.88 86 SER A O 1
ATOM 639 N N . THR A 1 87 ? 13.614 9.609 -25.265 1.00 87.88 87 THR A N 1
ATOM 640 C CA . THR A 1 87 ? 14.564 10.133 -26.263 1.00 87.88 87 THR A CA 1
ATOM 641 C C . THR A 1 87 ? 15.354 11.298 -25.657 1.00 87.88 87 THR A C 1
ATOM 643 O O . THR A 1 87 ? 14.917 11.849 -24.642 1.00 87.88 87 THR A O 1
ATOM 646 N N . PRO A 1 88 ? 16.500 11.710 -26.238 1.00 82.62 88 PRO A N 1
ATOM 647 C CA . PRO A 1 88 ? 17.237 12.884 -25.759 1.00 82.62 88 PRO A CA 1
ATOM 648 C C . PRO A 1 88 ? 16.376 14.156 -25.687 1.00 82.62 88 PRO A C 1
ATOM 650 O O . PRO A 1 88 ? 16.538 14.967 -24.782 1.00 82.62 88 PRO A O 1
ATOM 653 N N . GLU A 1 89 ? 15.415 14.298 -26.601 1.00 87.62 89 GLU A N 1
ATOM 654 C CA . GLU A 1 89 ? 14.482 15.432 -26.672 1.00 87.62 89 GLU A CA 1
ATOM 655 C C . GLU A 1 89 ? 13.270 15.278 -25.737 1.00 87.62 89 GLU A C 1
ATOM 657 O O . GLU A 1 89 ? 12.637 16.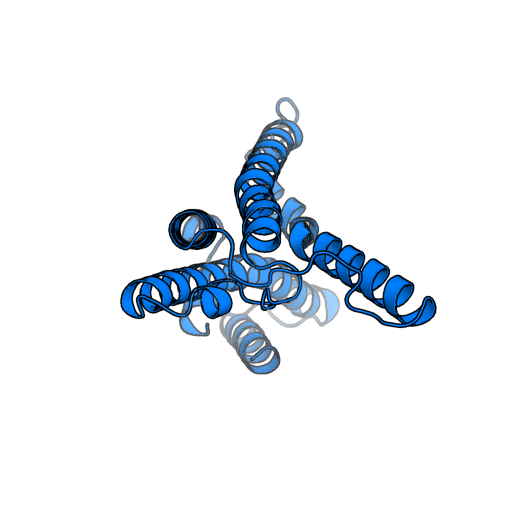265 -25.364 1.00 87.62 89 GLU A O 1
ATOM 662 N N . LYS A 1 90 ? 12.916 14.039 -25.365 1.00 86.00 90 LYS A N 1
ATOM 663 C CA . LYS A 1 90 ? 11.757 13.703 -24.523 1.00 86.00 90 LYS A CA 1
ATOM 664 C C . LYS A 1 90 ? 12.174 12.722 -23.421 1.00 86.00 90 LYS A C 1
ATOM 666 O O . LYS A 1 90 ? 11.987 11.512 -23.573 1.00 86.00 90 LYS A O 1
ATOM 671 N N . PRO A 1 91 ? 12.731 13.221 -22.303 1.00 90.50 91 PRO A N 1
ATOM 672 C CA . PRO A 1 91 ? 13.181 12.367 -21.211 1.00 90.50 91 PRO A CA 1
ATOM 673 C C . PRO A 1 91 ? 12.004 11.721 -20.461 1.00 90.50 91 PRO A C 1
ATOM 675 O O . PRO A 1 91 ? 11.032 12.396 -20.108 1.00 90.50 91 PRO A O 1
ATOM 678 N N . SER A 1 92 ? 12.133 10.435 -20.109 1.00 91.19 92 SER A N 1
ATOM 679 C CA . SER A 1 92 ? 11.114 9.674 -19.354 1.00 91.19 92 SER A CA 1
ATOM 680 C C . SER A 1 92 ? 10.792 10.240 -17.965 1.00 91.19 92 SER A C 1
ATOM 682 O O . SER A 1 92 ? 9.719 9.970 -17.424 1.00 91.19 92 SER A O 1
ATOM 684 N N . LYS A 1 93 ? 11.670 11.086 -17.400 1.00 90.31 93 LYS A N 1
ATOM 685 C CA . LYS A 1 93 ? 11.469 11.758 -16.102 1.00 90.31 93 LYS A CA 1
ATOM 686 C C . LYS A 1 93 ? 10.160 12.556 -16.045 1.00 90.31 93 LYS A C 1
ATOM 688 O O . LYS A 1 93 ? 9.510 12.575 -15.005 1.00 90.31 93 LYS A O 1
ATOM 693 N N . GLY A 1 94 ? 9.773 13.217 -17.140 1.00 90.69 94 GLY A N 1
ATOM 694 C CA . GLY A 1 94 ? 8.560 14.043 -17.186 1.00 90.69 94 GLY A CA 1
ATOM 695 C C . GLY A 1 94 ? 7.278 13.218 -17.002 1.00 90.69 94 GLY A C 1
ATOM 696 O O . GLY A 1 94 ? 6.531 13.466 -16.053 1.00 90.69 94 GLY A O 1
ATOM 697 N N . PRO A 1 95 ? 7.021 12.222 -17.871 1.00 92.06 95 PRO A N 1
ATOM 698 C CA . PRO A 1 95 ? 5.915 11.282 -17.696 1.00 92.06 95 PRO A CA 1
ATOM 699 C C . PRO A 1 95 ? 5.964 10.533 -16.360 1.00 92.06 95 PRO A C 1
ATOM 701 O O . PRO A 1 95 ? 4.933 10.415 -15.700 1.00 92.06 95 PRO A O 1
ATOM 704 N N . MET A 1 96 ? 7.153 10.102 -15.922 1.00 93.06 96 MET A N 1
ATOM 705 C CA . MET A 1 96 ? 7.321 9.402 -14.648 1.00 93.06 96 MET A CA 1
ATOM 706 C C . MET A 1 96 ? 6.869 10.255 -13.459 1.00 93.06 96 MET A C 1
ATOM 708 O O . MET A 1 96 ? 6.108 9.787 -12.617 1.00 93.06 96 MET A O 1
ATOM 712 N N . TRP A 1 97 ? 7.270 11.530 -13.412 1.00 91.88 97 TRP A N 1
ATOM 713 C CA . TRP A 1 97 ? 6.862 12.450 -12.349 1.00 91.88 97 TRP A CA 1
ATOM 714 C C . TRP A 1 97 ? 5.342 12.614 -12.276 1.00 91.88 97 TRP A C 1
ATOM 716 O O . TRP A 1 97 ? 4.763 12.535 -11.195 1.00 91.88 97 TRP A O 1
ATOM 726 N N . LYS A 1 98 ? 4.677 12.779 -13.427 1.00 92.19 98 LYS A N 1
ATOM 727 C CA . LYS A 1 98 ? 3.208 12.855 -13.484 1.00 92.19 98 LYS A CA 1
ATOM 728 C C . LYS A 1 98 ? 2.561 11.580 -12.941 1.00 92.19 98 LYS A C 1
ATOM 730 O O . LYS A 1 98 ? 1.618 11.674 -12.160 1.00 92.19 98 LYS A O 1
ATOM 735 N N . GLY A 1 99 ? 3.087 10.414 -13.319 1.00 91.38 99 GLY A N 1
ATOM 736 C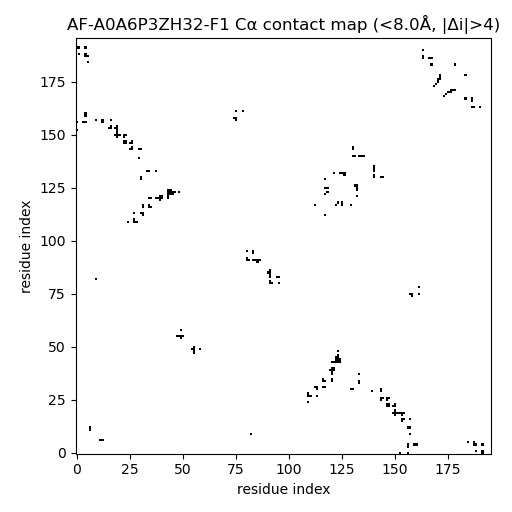 CA . GLY A 1 99 ? 2.620 9.121 -12.818 1.00 91.38 99 GLY A CA 1
ATOM 737 C C . GLY A 1 99 ? 2.752 9.000 -11.300 1.00 91.38 99 GLY A C 1
ATOM 738 O O . GLY A 1 99 ? 1.786 8.646 -10.630 1.00 91.38 99 GLY A O 1
ATOM 739 N N . VAL A 1 100 ? 3.911 9.373 -10.748 1.00 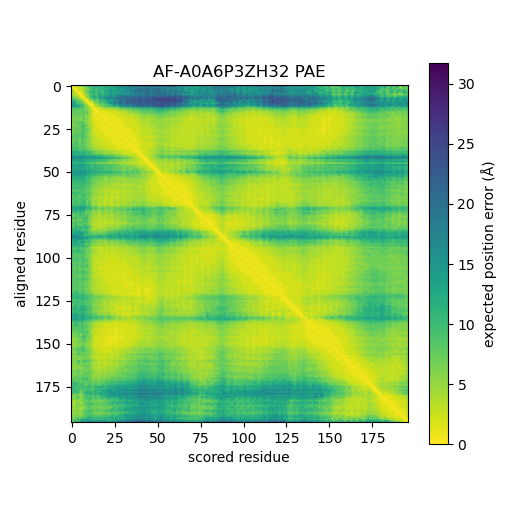91.44 100 VAL A N 1
ATOM 740 C CA . VAL A 1 100 ? 4.158 9.366 -9.296 1.00 91.44 100 VAL A CA 1
ATOM 741 C C . VAL A 1 100 ? 3.198 10.304 -8.569 1.00 91.44 100 VAL A C 1
ATOM 743 O O . VAL A 1 100 ? 2.582 9.894 -7.592 1.00 91.44 100 VAL A O 1
ATOM 746 N N . VAL A 1 101 ? 3.007 11.533 -9.055 1.00 93.06 101 VAL A N 1
ATOM 747 C CA . VAL A 1 101 ? 2.079 12.491 -8.431 1.00 93.06 101 VAL A CA 1
ATOM 748 C C . VAL A 1 101 ? 0.659 11.924 -8.370 1.00 93.06 101 VAL A C 1
ATOM 750 O O . VAL A 1 101 ? 0.042 11.937 -7.307 1.00 93.06 101 VAL A O 1
ATOM 753 N N . VAL A 1 102 ? 0.152 11.375 -9.479 1.00 93.56 102 VAL A N 1
ATOM 754 C CA . VAL A 1 102 ? -1.186 10.760 -9.513 1.00 93.56 102 VAL A CA 1
ATOM 755 C C . VAL A 1 102 ? -1.271 9.563 -8.564 1.00 93.56 102 VAL A C 1
ATOM 757 O O . VAL A 1 102 ? -2.240 9.449 -7.818 1.00 93.56 102 VAL A O 1
ATOM 760 N N . ALA A 1 103 ? -0.250 8.704 -8.538 1.00 91.12 103 ALA A N 1
ATOM 761 C CA . ALA A 1 103 ? -0.214 7.551 -7.644 1.00 91.12 103 ALA A CA 1
ATOM 762 C C . ALA A 1 103 ? -0.282 7.970 -6.165 1.00 91.12 103 ALA A C 1
ATOM 764 O O . ALA A 1 103 ? -1.091 7.428 -5.417 1.00 91.12 103 ALA A O 1
ATOM 765 N N . TYR A 1 104 ? 0.494 8.976 -5.750 1.00 91.19 104 TYR A N 1
ATOM 766 C CA . TYR A 1 104 ? 0.470 9.473 -4.369 1.00 91.19 104 TYR A CA 1
ATOM 767 C C . TYR A 1 104 ? -0.859 10.141 -3.999 1.00 91.19 104 TYR A C 1
ATOM 769 O O . TYR A 1 104 ? -1.305 9.999 -2.862 1.00 91.19 104 TYR A O 1
ATOM 777 N N . ILE A 1 105 ? -1.529 10.812 -4.943 1.00 93.31 105 ILE A N 1
ATOM 778 C CA . ILE A 1 105 ? -2.887 11.334 -4.726 1.00 93.31 105 ILE A CA 1
ATOM 779 C C . ILE A 1 105 ? -3.866 10.181 -4.471 1.00 93.31 105 ILE A C 1
ATOM 781 O O . ILE A 1 105 ? -4.636 10.239 -3.517 1.00 93.31 105 ILE A O 1
ATOM 785 N N . ILE A 1 106 ? -3.823 9.115 -5.276 1.00 92.12 106 ILE A N 1
ATOM 786 C CA . ILE A 1 106 ? -4.697 7.944 -5.091 1.00 92.12 106 ILE A CA 1
ATOM 787 C C . ILE A 1 106 ? -4.419 7.265 -3.744 1.00 92.12 106 ILE A C 1
ATOM 789 O O . ILE A 1 106 ? -5.361 6.946 -3.020 1.00 92.12 106 ILE A O 1
ATOM 793 N N . VAL A 1 107 ? -3.146 7.092 -3.374 1.00 91.88 107 VAL A N 1
ATOM 794 C CA . VAL A 1 107 ? -2.757 6.538 -2.066 1.00 91.88 107 VAL A CA 1
ATOM 795 C C . VAL A 1 107 ? -3.305 7.399 -0.929 1.00 91.88 107 VAL A C 1
ATOM 797 O O . VAL A 1 107 ? -3.920 6.869 -0.006 1.00 91.88 107 VAL A O 1
ATOM 800 N N . ALA A 1 108 ? -3.167 8.724 -1.018 1.00 91.81 108 ALA A N 1
ATOM 801 C CA . ALA A 1 108 ? -3.725 9.643 -0.033 1.00 91.81 108 ALA A CA 1
ATOM 802 C C . ALA A 1 108 ? -5.255 9.493 0.081 1.00 91.81 108 ALA A C 1
ATOM 804 O O . ALA A 1 108 ? -5.781 9.397 1.189 1.00 91.81 108 ALA A O 1
ATOM 805 N N . LEU A 1 109 ? -5.968 9.391 -1.044 1.00 92.81 109 LEU A N 1
ATOM 806 C CA . LEU A 1 109 ? -7.419 9.172 -1.062 1.00 92.81 109 LEU A CA 1
ATOM 807 C C . LEU A 1 109 ? -7.842 7.814 -0.483 1.00 92.81 109 LEU A C 1
ATOM 809 O O . LEU A 1 109 ? -8.971 7.689 -0.019 1.00 92.81 109 LEU A O 1
ATOM 813 N N . CYS A 1 110 ? -6.965 6.812 -0.478 1.00 93.19 110 CYS A N 1
ATO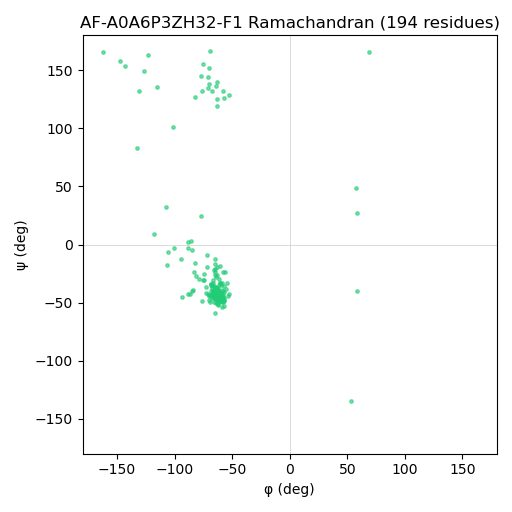M 814 C CA . CYS A 1 110 ? -7.241 5.523 0.156 1.00 93.19 110 CYS A CA 1
ATOM 815 C C . CYS A 1 110 ? -6.911 5.539 1.657 1.00 93.19 110 CYS A C 1
ATOM 817 O O . CYS A 1 110 ? -7.644 4.958 2.454 1.00 93.19 110 CYS A O 1
ATOM 819 N N . TYR A 1 111 ? -5.813 6.184 2.059 1.00 92.62 111 TYR A N 1
ATOM 820 C CA . TYR A 1 111 ? -5.310 6.133 3.435 1.00 92.62 111 TYR A CA 1
ATOM 821 C C . TYR A 1 111 ? -5.942 7.172 4.357 1.00 92.62 111 TYR A C 1
ATOM 823 O O . TYR A 1 111 ? -6.290 6.835 5.486 1.00 92.62 111 TYR A O 1
ATOM 831 N N . PHE A 1 112 ? -6.118 8.421 3.911 1.00 93.69 112 PHE A N 1
ATOM 832 C CA . PHE A 1 112 ? -6.635 9.476 4.789 1.00 93.69 112 PHE A CA 1
ATOM 833 C C . PHE A 1 112 ? -8.078 9.223 5.231 1.00 93.69 112 PHE A C 1
ATOM 835 O O . PHE A 1 112 ? -8.315 9.266 6.437 1.00 93.69 112 PHE A O 1
ATOM 842 N N . PRO A 1 113 ? -9.039 8.908 4.339 1.00 94.44 113 PRO A N 1
ATOM 843 C CA . PRO A 1 113 ? -10.391 8.576 4.776 1.00 94.44 113 PRO A CA 1
ATOM 844 C C . PRO A 1 113 ? -10.400 7.368 5.708 1.00 94.44 113 PRO A C 1
ATOM 846 O O . PRO A 1 113 ? -11.049 7.412 6.744 1.00 94.44 113 PRO A O 1
ATOM 849 N N . LEU A 1 114 ? -9.619 6.330 5.395 1.00 94.06 114 LEU A N 1
ATOM 850 C CA . LEU A 1 114 ? -9.516 5.131 6.221 1.00 94.06 114 LEU A CA 1
ATOM 851 C C . LEU A 1 114 ? -9.030 5.441 7.642 1.00 94.06 114 LEU A C 1
ATOM 853 O O . LEU A 1 114 ? -9.659 5.017 8.607 1.00 94.06 114 LEU A O 1
ATOM 857 N N . ALA A 1 115 ? -7.944 6.205 7.771 1.00 93.44 115 ALA A N 1
ATOM 858 C CA . ALA A 1 115 ? -7.353 6.549 9.059 1.00 93.44 115 ALA A CA 1
ATOM 859 C C . ALA A 1 115 ? -8.234 7.521 9.857 1.00 93.44 115 ALA A C 1
ATOM 861 O O . ALA A 1 115 ? -8.496 7.291 11.035 1.00 93.44 115 ALA A O 1
ATOM 862 N N . LEU A 1 116 ? -8.717 8.591 9.216 1.00 95.12 116 LEU A N 1
ATOM 863 C CA . LEU A 1 116 ? -9.507 9.630 9.879 1.00 95.12 116 LEU A CA 1
ATOM 864 C C . LEU A 1 116 ? -10.888 9.114 10.282 1.00 95.12 116 LEU A C 1
ATOM 866 O O . LEU A 1 116 ? -11.278 9.269 11.435 1.00 95.12 116 LEU A O 1
ATOM 870 N N . ILE A 1 117 ? -11.616 8.478 9.359 1.00 95.88 117 ILE A N 1
ATOM 871 C CA . ILE A 1 117 ? -12.952 7.940 9.637 1.00 95.88 117 ILE A CA 1
ATOM 872 C C . ILE A 1 117 ? -12.837 6.742 10.572 1.00 95.88 117 ILE A C 1
ATOM 874 O O . ILE A 1 117 ? -13.577 6.666 11.544 1.00 95.88 117 ILE A O 1
ATOM 878 N N . GLY A 1 118 ? -11.894 5.828 10.330 1.00 94.19 118 GLY A N 1
ATOM 879 C CA . GLY A 1 118 ? -11.699 4.668 11.194 1.00 94.19 118 GLY A CA 1
ATOM 880 C C . GLY A 1 118 ? -11.428 5.066 12.640 1.00 94.19 118 GLY A C 1
ATOM 881 O O . GLY A 1 118 ? -12.107 4.592 13.550 1.00 94.19 118 GLY A O 1
ATOM 882 N N . TYR A 1 119 ? -10.503 6.003 12.858 1.00 93.94 119 TYR A N 1
ATOM 883 C CA . TYR A 1 119 ? -10.237 6.501 14.202 1.00 93.94 119 TYR A CA 1
ATOM 884 C C . TYR A 1 119 ? -11.424 7.283 14.774 1.00 93.94 119 TYR A C 1
ATOM 886 O O . TYR A 1 119 ? -11.760 7.086 15.933 1.00 93.94 119 TYR A O 1
ATOM 894 N N . TRP A 1 120 ? -12.114 8.107 13.981 1.00 95.44 120 TRP A N 1
ATOM 895 C CA . TRP A 1 120 ? -13.302 8.837 14.440 1.00 95.44 120 TRP A CA 1
ATOM 896 C C . TRP A 1 120 ? -14.477 7.925 14.823 1.00 95.44 120 TRP A C 1
ATOM 898 O O . TRP A 1 120 ? -15.294 8.278 15.663 1.00 95.44 120 TRP A O 1
ATOM 908 N N . ILE A 1 121 ? -14.583 6.743 14.224 1.00 94.81 121 ILE A N 1
ATOM 909 C CA . ILE A 1 121 ? -15.681 5.816 14.493 1.00 94.81 121 ILE A CA 1
ATOM 910 C C . ILE A 1 121 ? -15.360 4.883 15.668 1.00 94.81 121 ILE A C 1
ATOM 912 O O . ILE A 1 121 ? -16.220 4.650 16.521 1.00 94.81 121 ILE A O 1
ATOM 916 N N . PHE A 1 122 ? -14.133 4.357 15.722 1.00 93.81 122 PHE A N 1
ATOM 917 C CA . PHE A 1 122 ? -13.731 3.305 16.664 1.00 93.81 122 PHE A CA 1
ATOM 918 C C . PHE A 1 122 ? -12.825 3.790 17.806 1.00 93.81 122 PHE A C 1
ATOM 920 O O . PHE A 1 122 ? -12.694 3.101 18.821 1.00 93.81 122 PHE A O 1
ATOM 927 N N . GLY A 1 123 ? -12.199 4.961 17.670 1.00 93.06 123 GLY A N 1
ATOM 928 C CA . GLY A 1 123 ? -11.257 5.518 18.642 1.00 93.06 123 GLY A CA 1
ATOM 929 C C . GLY A 1 123 ? -10.145 4.533 18.993 1.00 93.06 123 GLY A C 1
ATOM 930 O O . GLY A 1 123 ? -9.585 3.850 18.135 1.00 93.06 123 GLY A O 1
ATOM 931 N N . ASN A 1 124 ? -9.854 4.403 20.284 1.00 91.44 124 ASN A N 1
ATOM 932 C CA . ASN A 1 124 ? -8.830 3.492 20.788 1.00 91.44 124 ASN A CA 1
ATOM 933 C C . ASN A 1 124 ? -9.131 2.002 20.565 1.00 91.44 124 ASN A C 1
ATOM 935 O O . ASN A 1 124 ? -8.203 1.196 20.625 1.00 91.44 124 ASN A O 1
ATOM 939 N N . LYS A 1 125 ? -10.384 1.638 20.269 1.00 90.12 125 LYS A N 1
ATOM 940 C CA . LYS A 1 125 ? -10.796 0.256 19.974 1.00 90.12 125 LYS A CA 1
ATOM 941 C C . LYS A 1 125 ? -10.608 -0.120 18.501 1.00 90.12 125 LYS A C 1
ATOM 943 O O . LYS A 1 125 ? -10.993 -1.214 18.108 1.00 90.12 125 LYS A O 1
ATOM 948 N N . VAL A 1 126 ? -10.060 0.774 17.671 1.00 91.62 126 VAL A N 1
ATOM 949 C CA . VAL A 1 126 ? -9.710 0.421 16.292 1.00 91.62 126 VAL A CA 1
ATOM 950 C C . VAL A 1 126 ? -8.632 -0.665 16.295 1.00 91.62 126 VAL A C 1
ATOM 952 O O . VAL A 1 126 ? -7.579 -0.499 16.917 1.00 91.62 126 VAL A O 1
ATOM 955 N N . GLU A 1 127 ? -8.918 -1.767 15.608 1.00 91.00 127 GLU A N 1
ATOM 956 C CA . GLU A 1 127 ? -7.961 -2.835 15.329 1.00 91.00 127 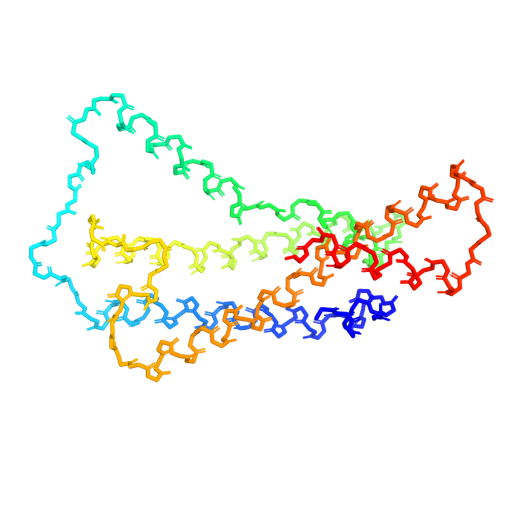GLU A CA 1
ATOM 957 C C . GLU A 1 127 ? -6.982 -2.426 14.223 1.00 91.00 127 GLU A C 1
ATOM 959 O O . GLU A 1 127 ? -7.321 -1.629 13.342 1.00 91.00 127 GLU A O 1
ATOM 964 N N . ASP A 1 128 ? -5.794 -3.037 14.212 1.00 85.81 128 ASP A N 1
ATOM 965 C CA . ASP A 1 128 ? -4.778 -2.809 13.170 1.00 85.81 128 ASP A CA 1
ATOM 966 C C . ASP A 1 128 ? -5.323 -3.111 11.764 1.00 85.81 128 ASP A C 1
ATOM 968 O O . ASP A 1 128 ? -5.020 -2.416 10.791 1.00 85.81 128 ASP A O 1
ATOM 972 N N . ASN A 1 129 ? -6.183 -4.130 11.660 1.00 87.75 129 ASN A N 1
ATOM 973 C CA . ASN A 1 129 ? -7.015 -4.361 10.489 1.00 87.75 129 ASN A CA 1
ATOM 974 C C . ASN A 1 129 ? -8.440 -3.876 10.761 1.00 87.75 129 ASN A C 1
ATOM 976 O O . ASN A 1 129 ? -9.255 -4.584 11.350 1.00 87.75 129 ASN A O 1
ATOM 980 N N . ILE A 1 130 ? -8.765 -2.697 10.240 1.00 88.25 130 ILE A N 1
ATOM 981 C CA . ILE A 1 130 ? -10.081 -2.068 10.392 1.00 88.25 130 ILE A CA 1
ATOM 982 C C . ILE A 1 130 ? -11.257 -2.931 9.901 1.00 88.25 130 ILE A C 1
ATOM 984 O O . ILE A 1 130 ? -12.377 -2.762 10.378 1.00 88.25 130 ILE A O 1
ATOM 988 N N . LEU A 1 131 ? -11.035 -3.890 8.990 1.00 88.50 131 LEU A N 1
ATOM 989 C CA . LEU A 1 131 ? -12.089 -4.818 8.563 1.00 88.50 131 LEU A CA 1
ATOM 990 C C . LEU A 1 131 ? -12.558 -5.729 9.706 1.00 88.50 131 LEU A C 1
ATOM 992 O O . LEU A 1 131 ? -13.702 -6.178 9.692 1.00 88.50 131 LEU A O 1
ATOM 996 N N . ILE A 1 132 ? -11.697 -5.983 10.696 1.00 87.62 132 ILE A N 1
ATOM 997 C CA . ILE A 1 132 ? -12.040 -6.724 11.914 1.00 87.62 132 ILE A CA 1
ATOM 998 C C . ILE A 1 132 ? -12.931 -5.854 12.810 1.00 87.62 132 ILE A C 1
ATOM 1000 O O . ILE A 1 132 ? -13.961 -6.336 13.279 1.00 87.62 132 ILE A O 1
ATOM 1004 N N . SER A 1 133 ? -12.622 -4.556 12.939 1.00 86.69 133 SER A N 1
ATOM 1005 C CA . SER A 1 133 ? -13.425 -3.577 13.694 1.00 86.69 133 SER A CA 1
ATOM 1006 C C . SER A 1 133 ? -14.877 -3.462 13.200 1.00 86.69 133 SER A C 1
ATOM 1008 O O . SER A 1 133 ? -15.773 -3.064 13.952 1.00 86.69 133 SER A O 1
ATOM 1010 N N . LEU A 1 134 ? -15.149 -3.815 11.935 1.00 87.81 134 LEU A N 1
ATOM 1011 C CA . LEU A 1 134 ? -16.503 -3.802 11.374 1.00 87.81 134 LEU A CA 1
ATOM 1012 C C . LEU A 1 134 ? -17.411 -4.876 11.988 1.00 87.81 134 LEU A C 1
ATOM 1014 O O . LEU A 1 134 ? -18.588 -4.593 12.195 1.00 87.81 134 LEU A O 1
ATOM 1018 N N . GLU A 1 135 ? -16.890 -6.058 12.338 1.00 86.94 135 GLU A N 1
ATOM 1019 C CA . GLU A 1 135 ? -17.592 -7.243 12.890 1.00 86.94 135 GLU A CA 1
ATOM 1020 C C . GLU A 1 135 ? -18.734 -7.832 12.025 1.00 86.94 135 GLU A C 1
ATOM 1022 O O . GLU A 1 135 ? -18.882 -9.053 11.939 1.00 86.94 135 GLU A O 1
ATOM 1027 N N . LYS A 1 136 ? -19.561 -6.999 11.378 1.00 85.19 136 LYS A N 1
ATOM 1028 C CA . LYS A 1 136 ? -20.709 -7.365 10.537 1.00 85.19 136 LYS A CA 1
ATOM 1029 C C . LYS A 1 136 ? -20.906 -6.357 9.388 1.00 85.19 136 LYS A C 1
ATOM 1031 O O . LYS A 1 136 ? -20.514 -5.204 9.525 1.00 85.19 136 LYS A O 1
ATOM 1036 N N . PRO A 1 137 ? -21.582 -6.760 8.294 1.00 91.00 137 PRO A N 1
ATOM 1037 C CA . PRO A 1 137 ? -21.979 -8.129 7.968 1.00 91.00 137 PRO A CA 1
ATOM 1038 C C . PRO A 1 137 ? -20.798 -8.957 7.431 1.00 91.00 137 PRO A C 1
ATOM 1040 O O . PRO A 1 137 ? -19.950 -8.460 6.692 1.00 91.00 137 PRO A O 1
ATOM 1043 N N . ALA A 1 138 ? -20.764 -10.252 7.762 1.00 91.38 138 ALA A N 1
ATOM 1044 C CA . ALA A 1 138 ? -19.625 -11.127 7.458 1.00 91.38 138 ALA A CA 1
ATOM 1045 C C . ALA A 1 138 ? -19.315 -11.257 5.954 1.00 91.38 138 ALA A C 1
ATOM 1047 O O . ALA A 1 138 ? -18.151 -11.368 5.578 1.00 91.38 138 ALA A O 1
ATOM 1048 N N . TRP A 1 139 ? -20.330 -11.203 5.083 1.00 93.38 139 TRP A N 1
ATOM 1049 C CA . TRP A 1 139 ? -20.131 -11.298 3.631 1.00 93.38 139 TRP A CA 1
ATOM 1050 C C . TRP A 1 139 ? -19.333 -10.108 3.075 1.00 93.38 139 TRP A C 1
ATOM 1052 O O . TRP A 1 139 ? -18.493 -10.292 2.196 1.00 93.38 139 TRP A O 1
ATOM 1062 N N . LEU A 1 140 ? -19.557 -8.903 3.614 1.00 91.81 140 LEU A N 1
ATOM 1063 C CA . LEU A 1 140 ? -18.875 -7.681 3.185 1.00 91.81 140 LEU A CA 1
ATOM 1064 C C . LEU A 1 140 ? -17.402 -7.729 3.598 1.00 91.81 140 LEU A C 1
ATOM 1066 O O . LEU A 1 140 ? -16.519 -7.443 2.793 1.00 91.81 140 LEU A O 1
ATOM 1070 N N . ILE A 1 141 ? -17.144 -8.177 4.830 1.00 91.88 141 ILE A N 1
ATOM 1071 C CA . ILE A 1 141 ? -15.793 -8.393 5.360 1.00 91.88 141 ILE A CA 1
ATOM 1072 C C . ILE A 1 141 ? -15.065 -9.472 4.548 1.00 91.88 141 ILE A C 1
ATOM 1074 O O . ILE A 1 141 ? -13.898 -9.299 4.199 1.00 91.88 141 ILE A O 1
ATOM 1078 N N . ALA A 1 142 ? -15.737 -10.573 4.202 1.00 92.50 142 ALA A N 1
ATOM 1079 C CA . ALA A 1 142 ? -15.156 -11.632 3.379 1.00 92.50 142 ALA A CA 1
ATOM 1080 C C . ALA A 1 142 ? -14.791 -11.132 1.971 1.00 92.50 142 ALA A C 1
ATOM 1082 O O . ALA A 1 142 ? -13.698 -11.412 1.480 1.00 92.50 142 ALA A O 1
ATOM 1083 N N . MET A 1 143 ? -15.668 -10.345 1.343 1.00 94.19 143 MET A N 1
ATOM 1084 C CA . MET A 1 143 ? -15.407 -9.732 0.039 1.00 94.19 143 MET A CA 1
ATOM 1085 C C . MET A 1 143 ? -14.231 -8.747 0.096 1.00 94.19 143 MET A C 1
ATOM 1087 O O . MET A 1 143 ? -13.331 -8.821 -0.738 1.00 94.19 143 MET A O 1
ATOM 1091 N N . ALA A 1 144 ? -14.186 -7.872 1.106 1.00 93.88 144 ALA A N 1
ATOM 1092 C CA . ALA A 1 144 ? -13.073 -6.945 1.296 1.00 93.88 144 ALA A CA 1
ATOM 1093 C C . ALA A 1 144 ? -11.744 -7.688 1.516 1.00 93.88 144 ALA A C 1
ATOM 1095 O O . ALA A 1 144 ? -10.743 -7.349 0.890 1.00 93.88 144 ALA A O 1
ATOM 1096 N N . ASN A 1 145 ? -11.738 -8.754 2.322 1.00 93.38 145 ASN A N 1
ATOM 1097 C CA . ASN A 1 145 ? -10.554 -9.598 2.498 1.00 93.38 145 ASN A CA 1
ATOM 1098 C C . ASN A 1 145 ? -10.130 -10.291 1.193 1.00 93.38 145 ASN A C 1
ATOM 1100 O O . ASN A 1 145 ? -8.938 -10.378 0.911 1.00 93.38 145 ASN A O 1
ATOM 1104 N N . MET A 1 146 ? -11.073 -10.733 0.355 1.00 93.81 146 MET A N 1
ATOM 1105 C CA . MET A 1 146 ? -10.747 -11.287 -0.964 1.00 93.81 146 MET A CA 1
ATOM 1106 C C . MET A 1 146 ? -10.051 -10.248 -1.856 1.00 93.81 146 MET A C 1
ATOM 1108 O O . MET A 1 146 ? -9.064 -10.563 -2.520 1.00 93.81 146 MET A O 1
ATOM 1112 N N . PHE A 1 147 ? -10.514 -8.997 -1.837 1.00 95.25 147 PHE A N 1
ATOM 1113 C CA . PHE A 1 147 ? -9.866 -7.900 -2.559 1.00 95.25 147 PHE A CA 1
ATOM 1114 C C . PHE A 1 147 ? -8.469 -7.592 -2.012 1.00 95.25 147 PHE A C 1
ATOM 1116 O O . PHE A 1 147 ? -7.545 -7.410 -2.806 1.00 95.25 147 PHE A O 1
ATOM 1123 N N . VAL A 1 148 ? -8.282 -7.608 -0.686 1.00 93.50 148 VAL A N 1
ATOM 1124 C CA . VAL A 1 148 ? -6.955 -7.492 -0.056 1.00 93.50 148 VAL A CA 1
ATOM 1125 C C . VAL A 1 148 ? -6.029 -8.599 -0.560 1.00 93.50 148 VAL A C 1
ATOM 1127 O O . VAL A 1 148 ? -4.911 -8.309 -0.977 1.00 93.50 148 VAL A O 1
ATOM 1130 N N . VAL A 1 149 ? -6.492 -9.851 -0.613 1.00 90.56 149 VAL A N 1
ATOM 1131 C CA . VAL A 1 149 ? -5.694 -10.977 -1.124 1.00 90.56 149 VAL A CA 1
ATOM 1132 C C . VAL A 1 149 ? -5.267 -10.746 -2.575 1.00 90.56 149 VAL A C 1
ATOM 1134 O O . VAL A 1 149 ? -4.085 -10.884 -2.891 1.00 90.56 149 VAL A O 1
ATOM 1137 N N . ILE A 1 150 ? -6.189 -10.354 -3.460 1.00 88.81 150 ILE A N 1
ATOM 1138 C CA . ILE A 1 150 ? -5.861 -10.083 -4.871 1.00 88.81 150 ILE A CA 1
ATOM 1139 C C . ILE A 1 150 ? -4.860 -8.925 -4.983 1.00 88.81 150 ILE A C 1
ATOM 1141 O O . ILE A 1 150 ? -3.881 -9.026 -5.726 1.00 88.81 150 ILE A O 1
ATOM 1145 N N . HIS A 1 151 ? -5.074 -7.849 -4.222 1.00 92.50 151 HIS A N 1
ATOM 1146 C CA . HIS A 1 151 ? -4.172 -6.704 -4.171 1.00 92.50 151 HIS A CA 1
ATOM 1147 C C . HIS A 1 151 ? -2.756 -7.109 -3.735 1.00 92.50 151 HIS A C 1
ATOM 1149 O O . HIS A 1 151 ? -1.790 -6.788 -4.426 1.00 92.50 151 HIS A O 1
ATOM 1155 N N . VAL A 1 152 ? -2.630 -7.867 -2.642 1.00 89.94 152 VAL A N 1
ATOM 1156 C CA . VAL A 1 152 ? -1.341 -8.330 -2.103 1.00 89.94 152 VAL A CA 1
ATOM 1157 C C . VAL A 1 152 ? -0.632 -9.262 -3.083 1.00 89.94 152 VAL A C 1
ATOM 1159 O O . VAL A 1 152 ? 0.573 -9.130 -3.293 1.00 89.94 152 VAL A O 1
ATOM 1162 N N . ILE A 1 153 ? -1.363 -10.169 -3.741 1.0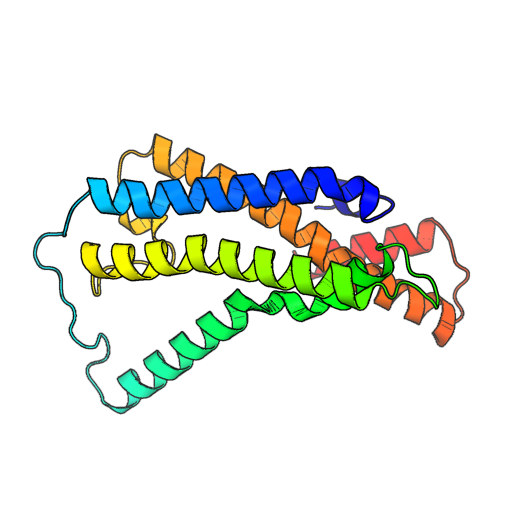0 85.25 153 ILE A N 1
ATOM 1163 C CA . ILE A 1 153 ? -0.792 -11.052 -4.766 1.00 85.25 153 ILE A CA 1
ATOM 1164 C C . ILE A 1 153 ? -0.216 -10.236 -5.929 1.00 85.25 153 ILE A C 1
ATOM 1166 O O . ILE A 1 153 ? 0.903 -10.508 -6.370 1.00 85.25 153 ILE A O 1
ATOM 1170 N N . GLY A 1 154 ? -0.954 -9.236 -6.420 1.00 85.75 154 GLY A N 1
ATOM 1171 C CA . GLY A 1 154 ? -0.477 -8.353 -7.483 1.00 85.75 154 GLY A CA 1
ATOM 1172 C C . GLY A 1 154 ? 0.713 -7.496 -7.047 1.00 85.75 154 GLY A C 1
ATOM 1173 O O . GLY A 1 154 ? 1.702 -7.408 -7.773 1.00 85.75 154 GLY A O 1
ATOM 1174 N N . GLY A 1 155 ? 0.663 -6.937 -5.835 1.00 86.00 155 GLY A N 1
ATOM 1175 C CA . GLY A 1 155 ? 1.755 -6.164 -5.242 1.00 86.00 155 GLY A CA 1
ATOM 1176 C C . GLY A 1 155 ? 3.041 -6.978 -5.123 1.00 86.00 155 GLY A C 1
ATOM 1177 O O . GLY A 1 155 ? 4.090 -6.532 -5.583 1.00 86.00 155 GLY A O 1
ATOM 1178 N N . TYR A 1 156 ? 2.956 -8.209 -4.608 1.00 84.25 156 TYR A N 1
ATOM 1179 C CA . TYR A 1 156 ? 4.103 -9.116 -4.524 1.00 84.25 156 TYR A CA 1
ATOM 1180 C C . TYR A 1 156 ? 4.791 -9.290 -5.881 1.00 84.25 156 TYR A C 1
ATOM 1182 O O . TYR A 1 156 ? 6.013 -9.230 -5.954 1.00 84.25 156 TYR A 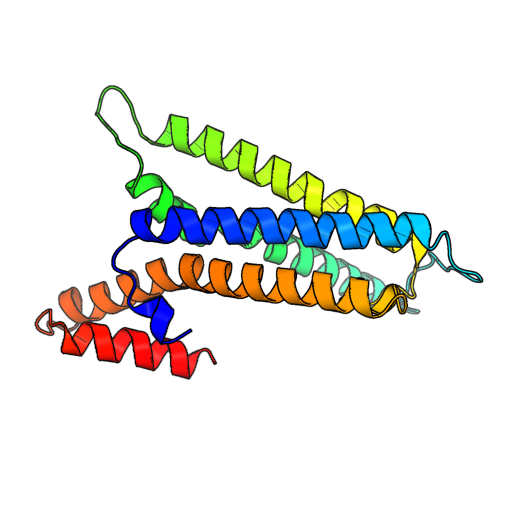O 1
ATOM 1190 N N . GLN A 1 157 ? 4.031 -9.468 -6.967 1.00 77.75 157 GLN A N 1
ATOM 1191 C CA . GLN A 1 157 ? 4.621 -9.620 -8.302 1.00 77.75 157 GLN A CA 1
ATOM 1192 C C . GLN A 1 157 ? 5.395 -8.375 -8.740 1.00 77.75 157 GLN A C 1
ATOM 1194 O O . GLN A 1 157 ? 6.502 -8.494 -9.258 1.00 77.75 157 GLN A O 1
ATOM 1199 N N . ILE A 1 158 ? 4.844 -7.186 -8.493 1.00 82.06 158 ILE A N 1
ATOM 1200 C CA . ILE A 1 158 ? 5.478 -5.907 -8.843 1.00 82.06 158 ILE A CA 1
ATOM 1201 C C . ILE A 1 158 ? 6.785 -5.715 -8.059 1.00 82.06 158 ILE A C 1
ATOM 1203 O O . ILE A 1 158 ? 7.788 -5.305 -8.639 1.00 82.06 158 ILE A O 1
ATOM 1207 N N . PHE A 1 159 ? 6.797 -6.041 -6.763 1.00 82.69 159 PHE A N 1
ATOM 1208 C CA . PHE A 1 159 ? 7.979 -5.885 -5.907 1.00 82.69 159 PHE A CA 1
ATOM 1209 C C . PHE A 1 159 ? 9.025 -6.992 -6.081 1.00 82.69 159 PHE A C 1
ATOM 1211 O O . PHE A 1 159 ? 10.213 -6.734 -5.900 1.00 82.69 159 PHE A O 1
ATOM 1218 N N . ALA A 1 160 ? 8.620 -8.210 -6.444 1.00 82.94 160 ALA A N 1
ATOM 1219 C CA . ALA A 1 160 ? 9.545 -9.327 -6.621 1.00 82.94 160 ALA A CA 1
ATOM 1220 C C . ALA A 1 160 ? 10.367 -9.212 -7.916 1.00 82.94 160 ALA A C 1
ATOM 1222 O O . ALA A 1 160 ? 11.516 -9.645 -7.941 1.00 82.94 160 ALA A O 1
ATOM 1223 N N . MET A 1 161 ? 9.822 -8.602 -8.977 1.00 80.25 161 MET A N 1
ATOM 1224 C CA . MET A 1 161 ? 10.496 -8.482 -10.281 1.00 80.25 161 MET A CA 1
ATOM 1225 C C . MET A 1 161 ? 11.874 -7.789 -10.207 1.00 80.25 161 MET A C 1
ATOM 1227 O O . MET A 1 161 ? 12.852 -8.422 -10.607 1.00 80.25 161 MET A O 1
ATOM 1231 N N . PRO A 1 162 ? 12.024 -6.585 -9.613 1.00 80.50 162 PRO A N 1
ATOM 1232 C CA . PRO A 1 162 ? 13.340 -5.954 -9.471 1.00 80.50 162 PRO A CA 1
ATOM 1233 C C . PRO A 1 162 ? 14.322 -6.792 -8.647 1.00 80.50 162 PRO A C 1
ATOM 1235 O O . PRO A 1 162 ? 15.525 -6.794 -8.907 1.00 80.50 162 PRO A O 1
ATOM 1238 N N . VAL A 1 163 ? 13.821 -7.523 -7.647 1.00 84.50 163 VAL A N 1
ATOM 1239 C CA . VAL A 1 163 ? 14.653 -8.395 -6.813 1.00 84.50 163 VAL A CA 1
ATOM 1240 C C . VAL A 1 163 ? 15.152 -9.593 -7.618 1.00 84.50 163 VAL A C 1
ATOM 1242 O O . VAL A 1 163 ? 16.339 -9.918 -7.555 1.00 84.50 163 VAL A O 1
ATOM 1245 N N . PHE A 1 164 ? 14.284 -10.213 -8.423 1.00 84.12 164 PHE A N 1
ATOM 1246 C CA . PHE A 1 164 ? 14.676 -11.275 -9.348 1.00 84.12 164 PHE A CA 1
ATOM 1247 C C . PHE A 1 164 ? 15.739 -10.793 -10.333 1.00 84.12 164 PHE A C 1
ATOM 1249 O O . PHE A 1 164 ? 16.762 -11.461 -10.490 1.00 84.12 164 PHE A O 1
ATOM 1256 N N . ASP A 1 165 ? 15.539 -9.622 -10.937 1.00 81.38 165 ASP A N 1
ATOM 1257 C CA . ASP A 1 165 ? 16.462 -9.064 -11.927 1.00 81.38 165 ASP A CA 1
ATOM 1258 C C . ASP A 1 165 ? 17.809 -8.670 -11.302 1.00 81.38 165 ASP A C 1
ATOM 1260 O O . ASP A 1 165 ? 18.869 -8.873 -11.908 1.00 81.38 165 ASP A O 1
ATOM 1264 N N . MET A 1 166 ? 17.799 -8.184 -10.056 1.00 85.12 166 MET A N 1
ATOM 1265 C CA . MET A 1 166 ? 19.008 -7.920 -9.276 1.00 85.12 166 MET A CA 1
ATOM 1266 C C . MET A 1 166 ? 19.789 -9.210 -8.994 1.00 85.12 166 MET A C 1
ATOM 1268 O O . MET A 1 166 ? 20.997 -9.256 -9.246 1.00 85.12 166 MET A O 1
ATOM 1272 N N . ILE A 1 167 ? 19.129 -10.260 -8.492 1.00 86.31 167 ILE A N 1
ATOM 1273 C CA . ILE A 1 167 ? 19.790 -11.535 -8.177 1.00 86.31 167 ILE A CA 1
ATOM 1274 C C . ILE A 1 167 ? 20.326 -12.183 -9.460 1.00 86.31 167 ILE A C 1
ATOM 1276 O O . ILE A 1 167 ? 21.496 -12.567 -9.499 1.00 86.31 167 ILE A O 1
ATOM 1280 N N . GLU A 1 168 ? 19.526 -12.245 -10.530 1.00 85.19 168 GLU A N 1
ATOM 1281 C CA . GLU A 1 168 ? 19.949 -12.783 -11.831 1.00 85.19 168 GLU A CA 1
ATOM 1282 C C . GLU A 1 168 ? 21.161 -12.008 -12.376 1.00 85.19 168 GLU A C 1
ATOM 1284 O O . GLU A 1 168 ? 22.157 -12.611 -12.785 1.00 85.19 168 GLU A O 1
ATOM 1289 N N . SER A 1 169 ? 21.144 -10.674 -12.281 1.00 85.81 169 SER A N 1
ATOM 1290 C CA . SER A 1 169 ? 22.272 -9.829 -12.687 1.00 85.81 169 SER A CA 1
ATOM 1291 C C . SER A 1 169 ? 23.543 -10.108 -11.888 1.00 85.81 169 SER A C 1
ATOM 1293 O O . SER A 1 169 ? 24.626 -10.156 -12.470 1.00 85.81 169 SER A O 1
ATOM 1295 N N . VAL A 1 170 ? 23.449 -10.301 -10.570 1.00 88.12 170 VAL A N 1
ATOM 1296 C CA . VAL A 1 170 ? 24.608 -10.635 -9.727 1.00 88.12 170 VAL A CA 1
ATOM 1297 C C . VAL A 1 170 ? 25.161 -12.012 -10.089 1.00 88.12 170 VAL A C 1
ATOM 1299 O O . VAL A 1 170 ? 26.371 -12.157 -10.278 1.00 88.12 170 VAL A O 1
ATOM 1302 N N . VAL A 1 171 ? 24.294 -13.010 -10.245 1.00 88.06 171 VAL A N 1
ATOM 1303 C CA . VAL A 1 171 ? 24.708 -14.387 -10.534 1.00 88.06 171 VAL A CA 1
ATOM 1304 C C . VAL A 1 171 ? 25.358 -14.501 -11.919 1.00 88.06 171 VAL A C 1
ATOM 1306 O O . VAL A 1 171 ? 26.409 -15.127 -12.061 1.00 88.06 171 VAL A O 1
ATOM 1309 N N . VAL A 1 172 ? 24.809 -13.830 -12.933 1.00 88.31 172 VAL A N 1
ATOM 1310 C CA . VAL A 1 172 ? 25.368 -13.859 -14.293 1.00 88.31 172 VAL A CA 1
ATOM 1311 C C . VAL A 1 172 ? 26.615 -12.979 -14.410 1.00 88.31 172 VAL A C 1
ATOM 1313 O O . VAL A 1 172 ? 27.640 -13.427 -14.918 1.00 88.31 172 VAL A O 1
ATOM 1316 N N . LYS A 1 173 ? 26.574 -11.727 -13.930 1.00 85.94 173 LYS A N 1
ATOM 1317 C CA . LYS A 1 173 ? 27.665 -10.762 -14.167 1.00 85.94 173 LYS A CA 1
ATOM 1318 C C . LYS A 1 173 ? 28.815 -10.887 -13.171 1.00 85.94 173 LYS A C 1
ATOM 1320 O O . LYS A 1 173 ? 29.966 -10.736 -13.570 1.00 85.94 173 LYS A O 1
ATOM 1325 N N . LYS A 1 174 ? 28.531 -11.135 -11.885 1.00 86.69 174 LYS A N 1
ATOM 1326 C CA . LYS A 1 174 ? 29.570 -11.232 -10.841 1.00 86.69 174 LYS A CA 1
ATOM 1327 C C . LYS A 1 174 ? 30.037 -12.665 -10.618 1.00 86.69 174 LYS A C 1
ATOM 1329 O O . LYS A 1 174 ? 31.240 -12.891 -10.548 1.00 86.69 174 LYS A O 1
ATOM 1334 N N . LEU A 1 175 ? 29.109 -13.620 -10.533 1.00 87.00 175 LEU A N 1
ATOM 1335 C CA . LEU A 1 175 ? 29.445 -15.031 -10.296 1.00 87.00 175 LEU A CA 1
ATOM 1336 C C . LEU A 1 175 ? 29.724 -15.817 -11.590 1.00 87.00 175 LEU A C 1
ATOM 1338 O O . LEU A 1 175 ? 30.113 -16.978 -11.519 1.00 87.00 175 LEU A O 1
ATOM 1342 N N . LYS A 1 176 ? 29.581 -15.176 -12.761 1.00 88.81 176 LYS A N 1
ATOM 1343 C CA . LYS A 1 176 ? 29.907 -15.718 -14.093 1.00 88.81 176 LYS A CA 1
ATOM 1344 C C . LYS A 1 176 ? 29.166 -17.012 -14.460 1.00 88.81 176 LYS A C 1
ATOM 1346 O O . LYS A 1 176 ? 29.662 -17.794 -15.270 1.00 88.81 176 LYS A O 1
ATOM 1351 N N . PHE A 1 177 ? 27.976 -17.238 -13.904 1.00 87.12 177 PHE A N 1
ATOM 1352 C CA . PHE A 1 177 ? 27.126 -18.350 -14.333 1.00 87.12 177 PHE A CA 1
ATOM 1353 C C . PHE A 1 177 ? 26.557 -18.085 -15.736 1.00 87.12 177 PHE A C 1
ATOM 1355 O O . PHE A 1 177 ? 26.218 -16.940 -16.054 1.00 87.12 177 PHE A O 1
ATOM 1362 N N . PRO A 1 178 ? 26.401 -19.123 -16.578 1.00 85.38 178 PRO A N 1
ATOM 1363 C CA . PRO A 1 178 ? 25.774 -18.962 -17.879 1.00 85.38 178 PRO A CA 1
ATOM 1364 C C . PRO A 1 178 ? 24.284 -18.617 -17.710 1.00 85.38 178 PRO A C 1
ATOM 1366 O O . PRO A 1 178 ? 23.579 -19.305 -16.959 1.00 85.38 178 PRO A O 1
ATOM 1369 N N . PRO A 1 179 ? 23.768 -17.588 -18.408 1.00 84.25 179 PRO A N 1
ATOM 1370 C CA . PRO A 1 179 ? 22.344 -17.289 -18.392 1.00 84.25 179 PRO A CA 1
ATOM 1371 C C . PRO A 1 179 ? 21.581 -18.474 -18.998 1.00 84.25 179 PRO A C 1
ATOM 1373 O O . PRO A 1 179 ? 21.803 -18.850 -20.147 1.00 84.25 179 PRO A O 1
ATOM 1376 N N . SER A 1 180 ? 20.696 -19.092 -18.216 1.00 86.12 180 SER A N 1
ATOM 1377 C CA . SER A 1 180 ? 19.897 -20.240 -18.655 1.00 86.12 180 SER A CA 1
ATOM 1378 C C . SER A 1 180 ? 18.488 -20.194 -18.068 1.00 86.12 180 SER A C 1
ATOM 1380 O O . SER A 1 180 ? 18.262 -19.639 -16.990 1.00 86.12 180 SER A O 1
ATOM 1382 N N . ALA A 1 181 ? 17.529 -20.814 -18.761 1.00 82.12 181 ALA A N 1
ATOM 1383 C CA . ALA A 1 181 ? 16.155 -20.929 -18.272 1.00 82.12 181 ALA A CA 1
ATOM 1384 C C . ALA A 1 181 ? 16.085 -21.686 -16.933 1.00 82.12 181 ALA A C 1
ATOM 1386 O O . ALA A 1 181 ? 15.303 -21.314 -16.061 1.00 82.12 181 ALA A O 1
ATOM 1387 N N . ALA A 1 182 ? 16.950 -22.689 -16.742 1.00 83.31 182 ALA A N 1
ATOM 1388 C CA . ALA A 1 182 ? 17.072 -23.426 -15.487 1.00 83.31 182 ALA A CA 1
ATOM 1389 C C . ALA A 1 182 ? 17.573 -22.531 -14.344 1.00 83.31 182 ALA A C 1
ATOM 1391 O O . ALA A 1 182 ? 17.008 -22.562 -13.255 1.00 83.31 182 ALA A O 1
ATOM 1392 N N . LEU A 1 183 ? 18.572 -21.679 -14.597 1.00 82.31 183 LEU A N 1
ATOM 1393 C CA . LEU A 1 183 ? 19.072 -20.726 -13.605 1.00 82.31 183 LEU A CA 1
ATOM 1394 C C . LEU A 1 183 ? 17.981 -19.739 -13.175 1.00 82.31 183 LEU A C 1
ATOM 1396 O O . LEU A 1 183 ? 17.760 -19.545 -11.981 1.00 82.31 183 LEU A O 1
ATOM 1400 N N . ARG A 1 184 ? 17.253 -19.169 -14.143 1.00 82.25 184 ARG A N 1
ATOM 1401 C CA . ARG A 1 184 ? 16.119 -18.278 -13.868 1.00 82.25 184 ARG A CA 1
ATOM 1402 C C . ARG A 1 184 ? 15.017 -18.993 -13.085 1.00 82.25 184 ARG A C 1
ATOM 1404 O O . ARG A 1 184 ? 14.468 -18.424 -12.145 1.00 82.25 184 ARG A O 1
ATOM 1411 N N . PHE A 1 185 ? 14.711 -20.239 -13.444 1.00 84.25 185 PHE A N 1
ATOM 1412 C CA . PHE A 1 185 ? 13.735 -21.059 -12.732 1.00 84.25 185 PHE A CA 1
ATOM 1413 C C . PHE A 1 185 ? 14.150 -21.285 -11.273 1.00 84.25 185 PHE A C 1
ATOM 1415 O O . PHE A 1 185 ? 13.351 -21.028 -10.374 1.00 84.25 185 PHE A O 1
ATOM 1422 N N . ILE A 1 186 ? 15.399 -21.690 -11.026 1.00 84.69 186 ILE A N 1
ATOM 1423 C CA . ILE A 1 186 ? 15.923 -21.947 -9.678 1.00 84.69 186 ILE A CA 1
ATOM 1424 C C . ILE A 1 186 ? 15.909 -20.667 -8.840 1.00 84.69 186 ILE A C 1
ATOM 1426 O O . ILE A 1 186 ? 15.341 -20.673 -7.754 1.00 84.69 186 ILE A O 1
ATOM 1430 N N . ILE A 1 187 ? 16.460 -19.559 -9.348 1.00 83.38 187 ILE A N 1
ATOM 1431 C CA . ILE A 1 187 ? 16.534 -18.285 -8.612 1.00 83.38 187 ILE A CA 1
ATOM 1432 C C . ILE A 1 187 ? 15.140 -17.812 -8.186 1.00 83.38 187 ILE A C 1
ATOM 1434 O O . ILE A 1 187 ? 14.927 -17.478 -7.020 1.00 83.38 187 ILE A O 1
ATOM 1438 N N . ARG A 1 188 ? 14.176 -17.819 -9.114 1.00 83.50 188 ARG A N 1
ATOM 1439 C CA . ARG A 1 188 ? 12.817 -17.341 -8.836 1.00 83.50 188 ARG A CA 1
ATOM 1440 C C . ARG A 1 188 ? 12.077 -18.252 -7.855 1.00 83.50 188 ARG A C 1
ATOM 1442 O O . ARG A 1 188 ? 11.403 -17.744 -6.967 1.00 83.50 188 ARG A O 1
ATOM 1449 N N . ASN A 1 189 ? 12.222 -19.575 -7.965 1.00 83.44 189 ASN A N 1
ATOM 1450 C CA . ASN A 1 189 ? 11.579 -20.514 -7.037 1.00 83.44 189 ASN A CA 1
ATOM 1451 C C . ASN A 1 189 ? 12.220 -20.477 -5.643 1.00 83.44 189 ASN A C 1
ATOM 1453 O O . ASN A 1 189 ? 11.493 -20.429 -4.655 1.00 83.44 189 ASN A O 1
ATOM 1457 N N . VAL A 1 190 ? 13.554 -20.430 -5.551 1.00 84.75 190 VAL A N 1
ATOM 1458 C CA . VAL A 1 190 ? 14.266 -20.315 -4.268 1.00 84.75 190 VAL A CA 1
ATOM 1459 C C . VAL A 1 190 ? 13.854 -19.039 -3.547 1.00 84.75 190 VAL A C 1
ATOM 1461 O O . VAL A 1 190 ? 13.495 -19.110 -2.379 1.00 84.75 190 VAL A O 1
ATOM 1464 N N . TYR A 1 191 ? 13.824 -17.891 -4.227 1.00 82.31 191 TYR A N 1
ATOM 1465 C CA . TYR A 1 191 ? 13.384 -16.641 -3.605 1.00 82.31 191 TYR A CA 1
ATOM 1466 C C . TYR A 1 191 ? 11.929 -16.709 -3.126 1.00 82.31 191 TYR A C 1
ATOM 1468 O O . TYR A 1 191 ? 11.647 -16.340 -1.991 1.00 82.31 191 TYR A O 1
ATOM 1476 N N . VAL A 1 192 ? 11.009 -17.234 -3.948 1.00 81.56 192 VAL A N 1
ATOM 1477 C CA . VAL A 1 192 ? 9.598 -17.376 -3.549 1.00 81.56 192 VAL A CA 1
ATOM 1478 C C . VAL A 1 192 ? 9.457 -18.269 -2.316 1.00 81.56 192 VAL A C 1
ATOM 1480 O O . VAL A 1 192 ? 8.720 -17.905 -1.411 1.00 81.56 192 VAL A O 1
ATOM 1483 N N . VAL A 1 193 ? 10.174 -19.396 -2.252 1.00 80.56 193 VAL A N 1
ATOM 1484 C CA . VAL A 1 193 ? 10.166 -20.302 -1.089 1.00 80.56 193 VAL A CA 1
ATOM 1485 C C . VAL A 1 193 ? 10.837 -19.673 0.135 1.00 80.56 193 VAL A C 1
ATOM 1487 O O . VAL A 1 193 ? 10.402 -19.924 1.246 1.00 80.56 193 VAL A O 1
ATOM 1490 N N . SER A 1 194 ? 11.872 -18.853 -0.050 1.00 78.88 194 SER A N 1
ATOM 1491 C CA . SER A 1 194 ? 12.587 -18.202 1.062 1.00 78.88 194 SER A CA 1
ATOM 1492 C C . SER A 1 194 ? 11.798 -17.051 1.689 1.00 78.88 194 SER A C 1
ATOM 1494 O O . SER A 1 194 ? 12.063 -16.674 2.826 1.00 78.88 194 SER A O 1
ATOM 1496 N N . CYS A 1 195 ? 10.893 -16.443 0.920 1.00 70.50 195 CYS A N 1
ATOM 1497 C CA . CYS A 1 195 ? 10.067 -15.315 1.349 1.00 70.50 195 CYS A CA 1
ATOM 1498 C C . CYS A 1 195 ? 8.634 -15.713 1.744 1.00 70.50 195 CYS A C 1
ATOM 1500 O O . CYS A 1 195 ? 7.865 -14.828 2.119 1.00 70.50 195 CYS A O 1
ATOM 1502 N N . LEU A 1 196 ? 8.271 -16.993 1.605 1.00 60.69 196 LEU A N 1
ATOM 1503 C CA . LEU A 1 196 ? 7.027 -17.592 2.105 1.00 60.69 196 LEU A CA 1
ATOM 1504 C C . LEU A 1 196 ? 7.222 -18.074 3.544 1.00 60.69 196 LEU A C 1
ATOM 1506 O O . LEU A 1 196 ? 6.258 -17.917 4.321 1.00 60.69 196 LEU A O 1
#

Mean predicted aligned error: 6.56 Å

Radius of gyration: 20.86 Å; Cα contacts (8 Å, |Δi|>4): 142; chains: 1; bounding box: 52×39×57 Å

Sequence (196 aa):
FLVLSHLPNFNSISGVSLAAAVMSMSYSTIAWGASVDKGVQKDVEYSYKAQSAAGTVFDFFGALGNVVFAYAGHNVVLEIQATIPSTPEKPSKGPMWKGVVVAYIIVALCYFPLALIGYWIFGNKVEDNILISLEKPAWLIAMANMFVVIHVIGGYQIFAMPVFDMIESVVVKKLKFPPSAALRFIIRNVYVVSCL